Protein AF-0000000080770238 (afdb_homodimer)

Structure (mmCIF, N/CA/C/O backbone):
data_AF-0000000080770238-model_v1
#
loop_
_entity.id
_entity.type
_entity.pdbx_description
1 polymer 'CYTH domain-containing protein'
#
loop_
_atom_site.group_PDB
_atom_site.id
_atom_site.type_symbol
_atom_site.label_atom_id
_atom_site.label_alt_id
_atom_site.label_comp_id
_atom_site.label_asym_id
_atom_site.label_entity_id
_atom_site.label_seq_id
_atom_site.pdbx_PDB_ins_code
_atom_site.Cartn_x
_atom_site.Cartn_y
_atom_site.Cartn_z
_atom_site.occupancy
_atom_site.B_iso_or_equiv
_atom_site.auth_seq_id
_atom_site.auth_comp_id
_atom_site.auth_asym_id
_atom_site.auth_atom_id
_atom_site.pdbx_PDB_model_num
ATOM 1 N N . MET A 1 1 ? -13.641 0.447 10.172 1 61.97 1 MET A N 1
ATOM 2 C CA . MET A 1 1 ? -13.148 1.424 9.203 1 61.97 1 MET A CA 1
ATOM 3 C C . MET A 1 1 ? -12.781 2.734 9.891 1 61.97 1 MET A C 1
ATOM 5 O O . MET A 1 1 ? -13.602 3.316 10.609 1 61.97 1 MET A O 1
ATOM 9 N N . ALA A 1 2 ? -11.422 2.92 9.852 1 78.56 2 ALA A N 1
ATOM 10 C CA . ALA A 1 2 ? -11.18 4.168 10.57 1 78.56 2 ALA A CA 1
ATOM 11 C C . ALA A 1 2 ? -11.438 5.379 9.68 1 78.56 2 ALA A C 1
ATOM 13 O O . ALA A 1 2 ? -11.102 5.363 8.492 1 78.56 2 ALA A O 1
ATOM 14 N N . LEU A 1 3 ? -12.438 6.184 9.984 1 89.38 3 LEU A N 1
ATOM 15 C CA . LEU A 1 3 ? -12.758 7.48 9.398 1 89.38 3 LEU A CA 1
ATOM 16 C C . LEU A 1 3 ? -11.938 8.594 10.047 1 89.38 3 LEU A C 1
ATOM 18 O O . LEU A 1 3 ? -11.789 8.617 11.273 1 89.38 3 LEU A O 1
ATOM 22 N N . GLU A 1 4 ? -11.312 9.352 9.156 1 95.12 4 GLU A N 1
ATOM 23 C CA . GLU A 1 4 ? -10.555 10.5 9.648 1 95.12 4 GLU A CA 1
ATOM 24 C C . GLU A 1 4 ? -11.172 11.812 9.156 1 95.12 4 GLU A C 1
ATOM 26 O O . GLU A 1 4 ? -11.445 11.961 7.961 1 95.12 4 GLU A O 1
ATOM 31 N N . ILE A 1 5 ? -11.422 12.789 10.078 1 96.38 5 ILE A N 1
ATOM 32 C CA . ILE A 1 5 ? -11.914 14.125 9.773 1 96.38 5 ILE A CA 1
ATOM 33 C C . ILE A 1 5 ? -10.867 15.164 10.172 1 96.38 5 ILE A C 1
ATOM 35 O O . ILE A 1 5 ? -10.523 15.281 11.352 1 96.38 5 ILE A O 1
ATOM 39 N N . GLU A 1 6 ? -10.445 15.898 9.164 1 97 6 GLU A N 1
ATOM 40 C CA . GLU A 1 6 ? -9.32 16.781 9.438 1 97 6 GLU A CA 1
ATOM 41 C C . GLU A 1 6 ? -9.5 18.141 8.742 1 97 6 GLU A C 1
ATOM 43 O O . GLU A 1 6 ? -10.094 18.203 7.664 1 97 6 GLU A O 1
ATOM 48 N N . ARG A 1 7 ? -9.039 19.219 9.406 1 97.56 7 ARG A N 1
ATOM 49 C CA . ARG A 1 7 ? -8.953 20.562 8.844 1 97.56 7 ARG A CA 1
ATOM 50 C C . ARG A 1 7 ? -7.504 21.016 8.758 1 97.56 7 ARG A C 1
ATOM 52 O O . ARG A 1 7 ? -6.691 20.703 9.633 1 97.56 7 ARG A O 1
ATOM 59 N N . ARG A 1 8 ? -7.238 21.812 7.73 1 98.19 8 ARG A N 1
ATOM 60 C CA . ARG A 1 8 ? -5.875 22.234 7.441 1 98.19 8 ARG A CA 1
ATOM 61 C C . ARG A 1 8 ? -5.801 23.75 7.266 1 98.19 8 ARG A C 1
ATOM 63 O O . ARG A 1 8 ? -6.676 24.344 6.637 1 98.19 8 ARG A O 1
ATOM 70 N N . PHE A 1 9 ? -4.734 24.281 7.777 1 98.69 9 PHE A N 1
ATOM 71 C CA . PHE A 1 9 ? -4.539 25.719 7.758 1 98.69 9 PHE A CA 1
ATOM 72 C C . PHE A 1 9 ? -3.09 26.078 7.445 1 98.69 9 PHE A C 1
ATOM 74 O O . PHE A 1 9 ? -2.178 25.312 7.793 1 98.69 9 PHE A O 1
ATOM 81 N N . VAL A 1 10 ? -2.916 27.203 6.777 1 98.25 10 VAL A N 1
ATOM 82 C CA . VAL A 1 10 ? -1.576 27.766 6.719 1 98.25 10 VAL A CA 1
ATOM 83 C C . VAL A 1 10 ? -1.26 28.484 8.031 1 98.25 10 VAL A C 1
ATOM 85 O O . VAL A 1 10 ? -2.115 29.172 8.594 1 98.25 10 VAL A O 1
ATOM 88 N N . VAL A 1 11 ? -0.023 28.297 8.484 1 98 11 VAL A N 1
ATOM 89 C CA . VAL A 1 11 ? 0.389 28.922 9.734 1 98 11 VAL A CA 1
ATOM 90 C C . VAL A 1 11 ? 0.787 30.375 9.477 1 98 11 VAL A C 1
ATOM 92 O O . VAL A 1 11 ? 1.421 30.688 8.469 1 98 11 VAL A O 1
ATOM 95 N N . SER A 1 12 ? 0.326 31.203 10.438 1 93.88 12 SER A N 1
ATOM 96 C CA . SER A 1 12 ? 0.643 32.625 10.367 1 93.88 12 SER A CA 1
ATOM 97 C C . SER A 1 12 ? 1.575 33.062 11.5 1 93.88 12 SER A C 1
ATOM 99 O O . SER A 1 12 ? 1.223 32.938 12.672 1 93.88 12 SER A O 1
ATOM 101 N N . GLY A 1 13 ? 2.773 33.469 11.109 1 93.75 13 GLY A N 1
ATOM 102 C CA . GLY A 1 13 ? 3.711 33.938 12.117 1 93.75 13 GLY A CA 1
ATOM 103 C C . GLY A 1 13 ? 4.414 32.844 12.852 1 93.75 13 GLY A C 1
ATOM 104 O O . GLY A 1 13 ? 4.398 31.688 12.414 1 93.75 13 GLY A O 1
ATOM 105 N N . ASP A 1 14 ? 5.059 33.188 14.008 1 95.94 14 ASP A N 1
ATOM 106 C CA . ASP A 1 14 ? 5.941 32.25 14.688 1 95.94 14 ASP A CA 1
ATOM 107 C C . ASP A 1 14 ? 5.445 31.953 16.094 1 95.94 14 ASP A C 1
ATOM 109 O O . ASP A 1 14 ? 6.188 31.406 16.922 1 95.94 14 ASP A O 1
ATOM 113 N N . GLY A 1 15 ? 4.238 32.312 16.328 1 96.75 15 GLY A N 1
ATOM 114 C CA . GLY A 1 15 ? 3.697 32.156 17.672 1 96.75 15 GLY A CA 1
ATOM 115 C C . GLY A 1 15 ? 3.625 30.703 18.125 1 96.75 15 GLY A C 1
ATOM 116 O O . GLY A 1 15 ? 3.492 30.422 19.312 1 96.75 15 GLY A O 1
ATOM 117 N N . TRP A 1 16 ? 3.695 29.812 17.203 1 97.31 16 TRP A N 1
ATOM 118 C CA . TRP A 1 16 ? 3.615 28.375 17.484 1 97.31 16 TRP A CA 1
ATOM 119 C C . TRP A 1 16 ? 4.973 27.828 17.906 1 97.31 16 TRP A C 1
ATOM 121 O O . TRP A 1 16 ? 5.055 26.766 18.531 1 97.31 16 TRP A O 1
ATOM 131 N N . ARG A 1 17 ? 5.977 28.5 17.547 1 97.06 17 ARG A N 1
ATOM 132 C CA . ARG A 1 17 ? 7.324 28 17.812 1 97.06 17 ARG A CA 1
ATOM 133 C C . ARG A 1 17 ? 7.59 27.922 19.312 1 97.06 17 ARG A C 1
ATOM 135 O O . ARG A 1 17 ? 7.219 28.828 20.078 1 97.06 17 ARG A O 1
ATOM 142 N N . GLY A 1 18 ? 8.25 26.828 19.75 1 96.44 18 GLY A N 1
ATOM 143 C CA . GLY A 1 18 ? 8.641 26.641 21.141 1 96.44 18 GLY A CA 1
ATOM 144 C C . GLY A 1 18 ? 7.523 26.094 22.016 1 96.44 18 GLY A C 1
ATOM 145 O O . GLY A 1 18 ? 7.742 25.766 23.172 1 96.44 18 GLY A O 1
ATOM 146 N N . LEU A 1 19 ? 6.332 25.953 21.5 1 97.5 19 LEU A N 1
ATOM 147 C CA . LEU A 1 19 ? 5.191 25.5 22.297 1 97.5 19 LEU A CA 1
ATOM 148 C C . LEU A 1 19 ? 5.23 24 22.484 1 97.5 19 LEU A C 1
ATOM 150 O O . LEU A 1 19 ? 4.555 23.469 23.375 1 97.5 19 LEU A O 1
ATOM 154 N N . ALA A 1 20 ? 5.91 23.266 21.703 1 98 20 ALA A N 1
ATOM 155 C CA . ALA A 1 20 ? 6.051 21.812 21.781 1 98 20 ALA A CA 1
ATOM 156 C C . ALA A 1 20 ? 7.348 21.344 21.125 1 98 20 ALA A C 1
ATOM 158 O O . ALA A 1 20 ? 7.895 22.031 20.266 1 98 20 ALA A O 1
ATOM 159 N N . PRO A 1 21 ? 7.918 20.203 21.562 1 97.81 21 PRO A N 1
ATOM 160 C CA . PRO A 1 21 ? 9.109 19.672 20.891 1 97.81 21 PRO A CA 1
ATOM 161 C C . PRO A 1 21 ? 8.852 19.266 19.453 1 97.81 21 PRO A C 1
ATOM 163 O O . PRO A 1 21 ? 7.738 18.844 19.109 1 97.81 21 PRO A O 1
ATOM 166 N N . ALA A 1 22 ? 9.875 19.438 18.703 1 97.69 22 ALA A N 1
ATOM 167 C CA . ALA A 1 22 ? 9.82 19.016 17.312 1 97.69 22 ALA A CA 1
ATOM 168 C C . ALA A 1 22 ? 10.148 17.531 17.156 1 97.69 22 ALA A C 1
ATOM 170 O O . ALA A 1 22 ? 11.055 17.031 17.828 1 97.69 22 ALA A O 1
ATOM 171 N N . VAL A 1 23 ? 9.406 16.828 16.344 1 98.31 23 VAL A N 1
ATOM 172 C CA . VAL A 1 23 ? 9.688 15.445 16.016 1 98.31 23 VAL A CA 1
ATOM 173 C C . VAL A 1 23 ? 9.836 15.297 14.5 1 98.31 23 VAL A C 1
ATOM 175 O O . VAL A 1 23 ? 9.008 15.805 13.734 1 98.31 23 VAL A O 1
ATOM 178 N N . GLN A 1 24 ? 10.852 14.641 14.102 1 98.06 24 GLN A N 1
ATOM 179 C CA . GLN A 1 24 ? 11.086 14.469 12.672 1 98.06 24 GLN A CA 1
ATOM 180 C C . GLN A 1 24 ? 10.195 13.359 12.102 1 98.06 24 GLN A C 1
ATOM 182 O O . GLN A 1 24 ? 10.109 12.273 12.664 1 98.06 24 GLN A O 1
ATOM 187 N N . TYR A 1 25 ? 9.547 13.664 11.055 1 98.44 25 TYR A N 1
ATOM 188 C CA . TYR A 1 25 ? 8.75 12.727 10.258 1 98.44 25 TYR A CA 1
ATOM 189 C C . TYR A 1 25 ? 9.336 12.562 8.867 1 98.44 25 TYR A C 1
ATOM 191 O O . TYR A 1 25 ? 9.656 13.547 8.195 1 98.44 25 TYR A O 1
ATOM 199 N N . ARG A 1 26 ? 9.516 11.391 8.43 1 97.62 26 ARG A N 1
ATOM 200 C CA . ARG A 1 26 ? 9.812 11.062 7.039 1 97.62 26 ARG A CA 1
ATOM 201 C C . ARG A 1 26 ? 8.695 10.234 6.418 1 97.62 26 ARG A C 1
ATOM 203 O O . ARG A 1 26 ? 8.352 9.164 6.926 1 97.62 26 ARG A O 1
ATOM 210 N N . GLN A 1 27 ? 8.156 10.766 5.375 1 98.38 27 GLN A N 1
ATOM 211 C CA . GLN A 1 27 ? 7.012 10.117 4.742 1 98.38 27 GLN A CA 1
ATOM 212 C C . GLN A 1 27 ? 7.305 9.789 3.279 1 98.38 27 GLN A C 1
ATOM 214 O O . GLN A 1 27 ? 7.598 10.688 2.484 1 98.38 27 GLN A O 1
ATOM 219 N N . GLY A 1 28 ? 7.328 8.5 2.996 1 97.81 28 GLY A N 1
ATOM 220 C CA . GLY A 1 28 ? 7.449 8.039 1.622 1 97.81 28 GLY A CA 1
ATOM 221 C C . GLY A 1 28 ? 6.125 7.609 1.019 1 97.81 28 GLY A C 1
ATOM 222 O O . GLY A 1 28 ? 5.301 6.992 1.695 1 97.81 28 GLY A O 1
ATOM 223 N N . TYR A 1 29 ? 5.957 7.945 -0.229 1 97.88 29 TYR A N 1
ATOM 224 C CA . TYR A 1 29 ? 4.684 7.648 -0.878 1 97.88 29 TYR A CA 1
ATOM 225 C C . TYR A 1 29 ? 4.867 6.629 -1.995 1 97.88 29 TYR A C 1
ATOM 227 O O . TYR A 1 29 ? 5.676 6.832 -2.904 1 97.88 29 TYR A O 1
ATOM 235 N N . LEU A 1 30 ? 4.09 5.578 -1.864 1 97.12 30 LEU A N 1
ATOM 236 C CA . LEU A 1 30 ? 4.012 4.57 -2.918 1 97.12 30 LEU A CA 1
ATOM 237 C C . LEU A 1 30 ? 2.953 4.941 -3.949 1 97.12 30 LEU A C 1
ATOM 239 O O . LEU A 1 30 ? 3.098 4.633 -5.133 1 97.12 30 LEU A O 1
ATOM 243 N N . SER A 1 31 ? 1.94 5.523 -3.518 1 96.06 31 SER A N 1
ATOM 244 C CA . SER A 1 31 ? 0.845 6.031 -4.336 1 96.06 31 SER A CA 1
ATOM 245 C C . SER A 1 31 ? 0.285 7.328 -3.764 1 96.06 31 SER A C 1
ATOM 247 O O . SER A 1 31 ? 0.156 7.473 -2.547 1 96.06 31 SER A O 1
ATOM 249 N N . VAL A 1 32 ? -0.063 8.25 -4.688 1 95.44 32 VAL A N 1
ATOM 250 C CA . VAL A 1 32 ? -0.613 9.523 -4.223 1 95.44 32 VAL A CA 1
ATOM 251 C C . VAL A 1 32 ? -1.952 9.789 -4.906 1 95.44 32 VAL A C 1
ATOM 253 O O . VAL A 1 32 ? -2.418 10.93 -4.949 1 95.44 32 VAL A O 1
ATOM 256 N N . GLU A 1 33 ? -2.508 8.766 -5.449 1 93.75 33 GLU A N 1
ATOM 257 C CA . GLU A 1 33 ? -3.846 8.922 -6.016 1 93.75 33 GLU A CA 1
ATOM 258 C C . GLU A 1 33 ? -4.875 9.203 -4.926 1 93.75 33 GLU A C 1
ATOM 260 O O . GLU A 1 33 ? -4.867 8.555 -3.873 1 93.75 33 GLU A O 1
ATOM 265 N N . LYS A 1 34 ? -5.781 10.125 -5.191 1 92.19 34 LYS A N 1
ATOM 266 C CA . LYS A 1 34 ? -6.746 10.547 -4.18 1 92.19 34 LYS A CA 1
ATOM 267 C C . LYS A 1 34 ? -7.574 9.367 -3.68 1 92.19 34 LYS A C 1
ATOM 269 O O . LYS A 1 34 ? -7.941 9.312 -2.504 1 92.19 34 LYS A O 1
ATOM 274 N N . GLU A 1 35 ? -7.844 8.438 -4.543 1 93.56 35 GLU A N 1
ATOM 275 C CA . GLU A 1 35 ? -8.703 7.301 -4.223 1 93.56 35 GLU A CA 1
ATOM 276 C C . GLU A 1 35 ? -7.926 6.223 -3.469 1 93.56 35 GLU A C 1
ATOM 278 O O . GLU A 1 35 ? -8.523 5.336 -2.857 1 93.56 35 GLU A O 1
ATOM 283 N N . ARG A 1 36 ? -6.605 6.277 -3.523 1 95.62 36 ARG A N 1
ATOM 284 C CA . ARG A 1 36 ? -5.809 5.215 -2.92 1 95.62 36 ARG A CA 1
ATOM 285 C C . ARG A 1 36 ? -4.387 5.695 -2.633 1 95.62 36 ARG A C 1
ATOM 287 O O . ARG A 1 36 ? -3.439 5.277 -3.301 1 95.62 36 ARG A O 1
ATOM 294 N N . THR A 1 37 ? -4.238 6.516 -1.703 1 96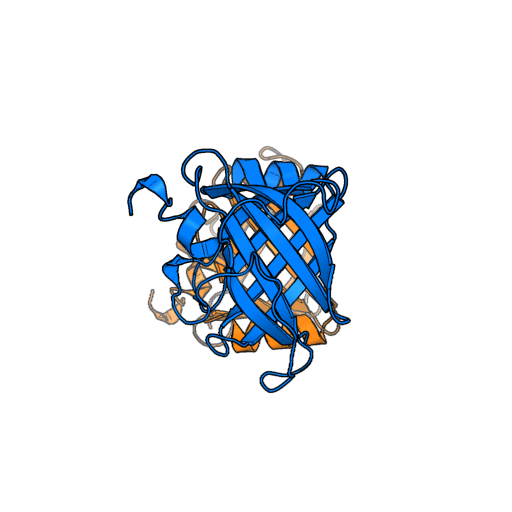.81 37 THR A N 1
ATOM 295 C CA . THR A 1 37 ? -2.92 6.941 -1.24 1 96.81 37 THR A CA 1
ATOM 296 C C . THR A 1 37 ? -2.285 5.871 -0.358 1 96.81 37 THR A C 1
ATOM 298 O O . THR A 1 37 ? -2.947 5.309 0.518 1 96.81 37 THR A O 1
ATOM 301 N N . VAL A 1 38 ? -1.071 5.516 -0.628 1 98.06 38 VAL A N 1
ATOM 302 C CA . VAL A 1 38 ? -0.295 4.586 0.182 1 98.06 38 VAL A CA 1
ATOM 303 C C . VAL A 1 38 ? 1.013 5.242 0.618 1 98.06 38 VAL A C 1
ATOM 305 O O . VAL A 1 38 ? 1.785 5.715 -0.219 1 98.06 38 VAL A O 1
ATOM 308 N N . ARG A 1 39 ? 1.227 5.219 1.945 1 98.44 39 ARG A N 1
ATOM 309 C CA . ARG A 1 39 ? 2.342 5.957 2.527 1 98.44 39 ARG A CA 1
ATOM 310 C C . ARG A 1 39 ? 3.08 5.113 3.561 1 98.44 39 ARG A C 1
ATOM 312 O O . ARG A 1 39 ? 2.455 4.41 4.359 1 98.44 39 ARG A O 1
ATOM 319 N N . VAL A 1 40 ? 4.371 5.168 3.5 1 98.62 40 VAL A N 1
ATOM 320 C CA . VAL A 1 40 ? 5.18 4.688 4.613 1 98.62 40 VAL A CA 1
ATOM 321 C C . VAL A 1 40 ? 5.719 5.875 5.41 1 98.62 40 VAL A C 1
ATOM 323 O O . VAL A 1 40 ? 6.141 6.879 4.832 1 98.62 40 VAL A O 1
ATOM 326 N N . ARG A 1 41 ? 5.68 5.766 6.746 1 98.75 41 ARG A N 1
ATOM 327 C CA . ARG A 1 41 ? 6.133 6.84 7.621 1 98.75 41 ARG A CA 1
ATOM 328 C C . ARG A 1 41 ? 7.113 6.316 8.664 1 98.75 41 ARG A C 1
ATOM 330 O O . ARG A 1 41 ? 6.91 5.242 9.234 1 98.75 41 ARG A O 1
ATOM 337 N N . VAL A 1 42 ? 8.148 7.027 8.828 1 98.62 42 VAL A N 1
ATOM 338 C CA . VAL A 1 42 ? 9.109 6.742 9.891 1 98.62 42 VAL A CA 1
ATOM 339 C C . VAL A 1 42 ? 9.164 7.91 10.867 1 98.62 42 VAL A C 1
ATOM 341 O O . VAL A 1 42 ? 9.297 9.07 10.461 1 98.62 42 VAL A O 1
ATOM 344 N N . VAL A 1 43 ? 9 7.645 12.141 1 98.38 43 VAL A N 1
ATOM 345 C CA . VAL A 1 43 ? 9.125 8.586 13.25 1 98.38 43 VAL A CA 1
ATOM 346 C C . VAL A 1 43 ? 10.016 7.992 14.336 1 98.38 43 VAL A C 1
ATOM 348 O O . VAL A 1 43 ? 9.57 7.141 15.117 1 98.38 43 VAL A O 1
ATOM 351 N N . GLY A 1 44 ? 11.258 8.492 14.367 1 96.44 44 GLY A N 1
ATOM 352 C CA . GLY A 1 44 ? 12.195 7.875 15.289 1 96.44 44 GLY A CA 1
ATOM 353 C C . GLY A 1 44 ? 12.453 6.41 14.977 1 96.44 44 GLY A C 1
ATOM 354 O O . GLY A 1 44 ? 12.93 6.074 13.891 1 96.44 44 GLY A O 1
ATOM 355 N N . GLN A 1 45 ? 12.07 5.562 15.914 1 97.75 45 GLN A N 1
ATOM 356 C CA . GLN A 1 45 ? 12.312 4.133 15.75 1 97.75 45 GLN A CA 1
ATOM 357 C C . GLN A 1 45 ? 11.031 3.393 15.391 1 97.75 45 GLN A C 1
ATOM 359 O O . GLN A 1 45 ? 10.977 2.162 15.461 1 97.75 45 GLN A O 1
ATOM 364 N N . GLN A 1 46 ? 10.039 4.191 15.086 1 98.5 46 GLN A N 1
ATOM 365 C CA . GLN A 1 46 ? 8.758 3.592 14.734 1 98.5 46 GLN A CA 1
ATOM 366 C C . GLN A 1 46 ? 8.422 3.846 13.266 1 98.5 46 GLN A C 1
ATOM 368 O O . GLN A 1 46 ? 8.883 4.828 12.68 1 98.5 46 GLN A O 1
ATOM 373 N N . ALA A 1 47 ? 7.66 2.922 12.75 1 98.69 47 ALA A N 1
ATOM 374 C CA . ALA A 1 47 ? 7.277 3.068 11.352 1 98.69 47 ALA A CA 1
ATOM 375 C C . ALA A 1 47 ? 5.867 2.533 11.109 1 98.69 47 ALA A C 1
ATOM 377 O O . ALA A 1 47 ? 5.383 1.686 11.867 1 98.69 47 ALA A O 1
ATOM 378 N N . TRP A 1 48 ? 5.219 3.086 10.086 1 98.69 48 TRP A N 1
ATOM 379 C CA . TRP A 1 48 ? 3.848 2.699 9.781 1 9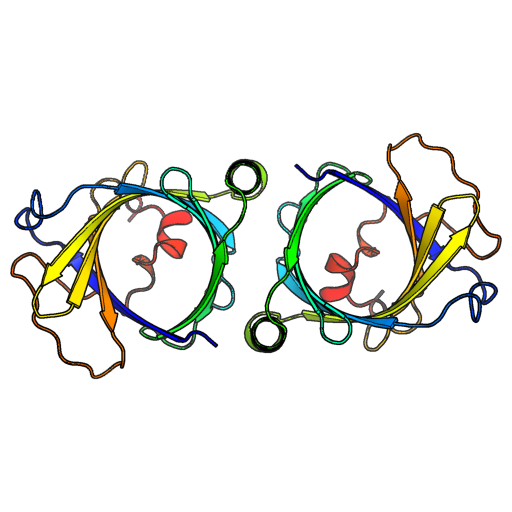8.69 48 TRP A CA 1
ATOM 380 C C . TRP A 1 48 ? 3.623 2.648 8.273 1 98.69 48 TRP A C 1
ATOM 382 O O . TRP A 1 48 ? 4.215 3.428 7.523 1 98.69 48 TRP A O 1
ATOM 392 N N . LEU A 1 49 ? 2.826 1.722 7.883 1 98.62 49 LEU A N 1
ATOM 393 C CA . LEU A 1 49 ? 2.207 1.702 6.562 1 98.62 49 LEU A CA 1
ATOM 394 C C . LEU A 1 49 ? 0.764 2.191 6.633 1 98.62 49 LEU A C 1
ATOM 396 O O . LEU A 1 49 ? -0.029 1.686 7.43 1 98.62 49 LEU A O 1
ATOM 400 N N . THR A 1 50 ? 0.448 3.205 5.812 1 98.31 50 THR A N 1
ATOM 401 C CA . THR A 1 50 ? -0.864 3.836 5.91 1 98.31 50 THR A CA 1
ATOM 402 C C . THR A 1 50 ? -1.546 3.877 4.547 1 98.31 50 THR A C 1
ATOM 404 O O . THR A 1 50 ? -0.908 4.184 3.535 1 98.31 50 THR A O 1
ATOM 407 N N . LEU A 1 51 ? -2.779 3.49 4.531 1 98.19 51 LEU A N 1
ATOM 408 C CA . LEU A 1 51 ? -3.645 3.645 3.369 1 98.19 51 LEU A CA 1
ATOM 409 C C . LEU A 1 51 ? -4.742 4.672 3.637 1 98.19 51 LEU A C 1
ATOM 411 O O . LEU A 1 51 ? -5.375 4.645 4.691 1 98.19 51 LEU A O 1
ATOM 415 N N . LYS A 1 52 ? -4.879 5.633 2.709 1 96.88 52 LYS A N 1
ATOM 416 C CA . LYS A 1 52 ? -5.941 6.629 2.818 1 96.88 52 LYS A CA 1
ATOM 417 C C . LYS A 1 52 ? -6.762 6.699 1.534 1 96.88 52 LYS A C 1
ATOM 419 O O . LYS A 1 52 ? -6.215 6.59 0.434 1 96.88 52 LYS A O 1
ATOM 424 N N . SER A 1 53 ? -8.031 6.855 1.683 1 95.88 53 SER A N 1
ATOM 425 C CA . SER A 1 53 ? -8.898 7.059 0.524 1 95.88 53 SER A CA 1
ATOM 426 C C . SER A 1 53 ? -9.844 8.227 0.742 1 95.88 53 SER A C 1
ATOM 428 O O . SER A 1 53 ? -10.406 8.391 1.83 1 95.88 53 SER A O 1
ATOM 430 N N . HIS A 1 54 ? -10.055 8.914 -0.35 1 93.62 54 HIS A N 1
ATOM 431 C CA . HIS A 1 54 ? -10.844 10.141 -0.323 1 93.62 54 HIS A CA 1
ATOM 432 C C . HIS A 1 54 ? -12.328 9.828 -0.139 1 93.62 54 HIS A C 1
ATOM 434 O O . HIS A 1 54 ? -12.875 8.969 -0.833 1 93.62 54 HIS A O 1
ATOM 440 N N . ILE A 1 55 ? -12.945 10.398 0.815 1 91.25 55 ILE A N 1
ATOM 441 C CA . ILE A 1 55 ? -14.398 10.453 0.952 1 91.25 55 ILE A CA 1
ATOM 442 C C . ILE A 1 55 ? -14.898 11.859 0.607 1 91.25 55 ILE A C 1
ATOM 444 O O . ILE A 1 55 ? -15.758 12.023 -0.263 1 91.25 55 ILE A O 1
ATOM 448 N N . SER A 1 56 ? -14.328 12.852 1.158 1 90.88 56 SER A N 1
ATOM 449 C CA . SER A 1 56 ? -14.523 14.273 0.907 1 90.88 56 SER A CA 1
ATOM 450 C C . SER A 1 56 ? -13.25 15.07 1.193 1 90.88 56 SER A C 1
ATOM 452 O O . SER A 1 56 ? -12.227 14.492 1.556 1 90.88 56 SER A O 1
ATOM 454 N N . ASN A 1 57 ? -13.359 16.344 1.039 1 90.12 57 ASN A N 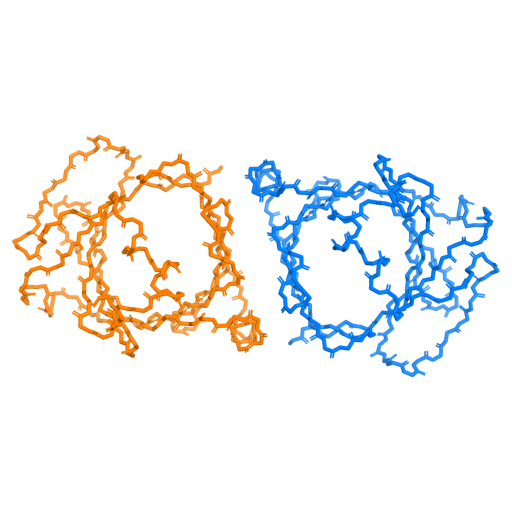1
ATOM 455 C CA . ASN A 1 57 ? -12.18 17.156 1.307 1 90.12 57 ASN A CA 1
ATOM 456 C C . ASN A 1 57 ? -11.859 17.219 2.799 1 90.12 57 ASN A C 1
ATOM 458 O O . ASN A 1 57 ? -10.758 17.594 3.189 1 90.12 57 ASN A O 1
ATOM 462 N N . VAL A 1 58 ? -12.781 16.797 3.584 1 91.94 58 VAL A N 1
ATOM 463 C CA . VAL A 1 58 ? -12.602 16.891 5.027 1 91.94 58 VAL A CA 1
ATOM 464 C C . VAL A 1 58 ? -12.516 15.492 5.629 1 91.94 58 VAL A C 1
ATOM 466 O O . VAL A 1 58 ? -12.031 15.32 6.75 1 91.94 58 VAL A O 1
ATOM 469 N N . SER A 1 59 ? -12.969 14.492 4.852 1 93.5 59 SER A N 1
ATOM 470 C CA . SER A 1 59 ? -13.047 13.141 5.395 1 93.5 59 SER A CA 1
ATOM 471 C C . SER A 1 59 ? -12.344 12.133 4.488 1 93.5 59 SER A C 1
ATOM 473 O O . SER A 1 59 ? -12.406 12.242 3.264 1 93.5 59 SER A O 1
ATOM 475 N N . ARG A 1 60 ? -11.734 11.133 5.141 1 94.75 60 ARG A N 1
ATOM 476 C CA . ARG A 1 60 ? -11.078 10.047 4.43 1 94.75 60 ARG A CA 1
ATOM 477 C C . ARG A 1 60 ? -11.195 8.734 5.203 1 94.75 60 ARG A C 1
ATOM 479 O O . ARG A 1 60 ? -11.32 8.742 6.43 1 94.75 60 ARG A O 1
ATOM 486 N N . HIS A 1 61 ? -11.242 7.605 4.434 1 95.19 61 HIS A N 1
ATOM 487 C CA . HIS A 1 61 ? -10.844 6.355 5.066 1 95.19 61 HIS A CA 1
ATOM 488 C C . HIS A 1 61 ? -9.352 6.348 5.387 1 95.19 61 HIS A C 1
ATOM 490 O O . HIS A 1 61 ? -8.539 6.836 4.594 1 95.19 61 HIS A O 1
ATOM 496 N N . GLU A 1 62 ? -9.062 5.809 6.504 1 97.12 62 GLU A N 1
ATOM 497 C CA . GLU A 1 62 ? -7.652 5.699 6.875 1 97.12 62 GLU A CA 1
ATOM 498 C C . GLU A 1 62 ? -7.371 4.383 7.594 1 97.12 62 GLU A C 1
ATOM 500 O O . GLU A 1 62 ? -8.062 4.031 8.555 1 97.12 62 GLU A O 1
ATOM 505 N N . PHE A 1 63 ? -6.398 3.674 7.102 1 98 63 PHE A N 1
ATOM 506 C CA . PHE A 1 63 ? -5.875 2.453 7.703 1 98 63 PHE A CA 1
ATOM 507 C C . PHE A 1 63 ? -4.383 2.578 7.973 1 98 63 PHE A C 1
ATOM 509 O O . PHE A 1 63 ? -3.615 2.951 7.086 1 98 63 PHE A O 1
ATOM 516 N N . GLU A 1 64 ? -3.984 2.312 9.203 1 97.69 64 GLU A N 1
ATOM 517 C CA . GLU A 1 64 ? -2.584 2.449 9.586 1 97.69 64 GLU A CA 1
ATOM 518 C C . GLU A 1 64 ? -2.1 1.219 10.352 1 97.69 64 GLU A C 1
ATOM 520 O O . GLU A 1 64 ? -2.74 0.783 11.305 1 97.69 64 GLU A O 1
ATOM 525 N N . TYR A 1 65 ? -0.98 0.699 9.922 1 98.31 65 TYR A N 1
ATOM 526 C CA . TYR A 1 65 ? -0.422 -0.512 10.516 1 98.31 65 TYR A CA 1
ATOM 527 C C . TYR A 1 65 ? 1.055 -0.328 10.844 1 98.31 65 TYR A C 1
ATOM 529 O O . TYR A 1 65 ? 1.83 0.135 10 1 98.31 65 TYR A O 1
ATOM 537 N N . PRO A 1 66 ? 1.447 -0.676 12.047 1 98.25 66 PRO A N 1
ATOM 538 C CA . PRO A 1 66 ? 2.885 -0.653 12.32 1 98.25 66 PRO A CA 1
ATOM 539 C C . PRO A 1 66 ? 3.66 -1.678 11.492 1 98.25 66 PRO A C 1
ATOM 541 O O . PRO A 1 66 ? 3.158 -2.775 11.234 1 98.25 66 PRO A O 1
ATOM 544 N N . ILE A 1 67 ? 4.824 -1.298 11.055 1 98.38 67 ILE A N 1
ATOM 545 C CA . ILE A 1 67 ? 5.723 -2.217 10.367 1 98.38 67 ILE A CA 1
ATOM 546 C C . ILE A 1 67 ? 7.133 -2.086 10.938 1 98.38 67 ILE A C 1
ATOM 548 O O . ILE A 1 67 ? 7.457 -1.093 11.594 1 98.38 67 ILE A O 1
ATOM 552 N N . PRO A 1 68 ? 7.949 -3.119 10.781 1 98.12 68 PRO A N 1
ATOM 553 C CA . PRO A 1 68 ? 9.328 -3.006 11.258 1 98.12 68 PRO A CA 1
ATOM 554 C C . PRO A 1 68 ? 10.086 -1.843 10.617 1 98.12 68 PRO A C 1
ATOM 556 O O . PRO A 1 68 ? 9.945 -1.603 9.414 1 98.12 68 PRO A O 1
ATOM 559 N N . LEU A 1 69 ? 10.844 -1.189 11.438 1 98.19 69 LEU A N 1
ATOM 560 C CA . LEU A 1 69 ? 11.609 -0.034 10.984 1 98.19 69 LEU A CA 1
ATOM 561 C C . LEU A 1 69 ? 12.492 -0.399 9.797 1 98.19 69 LEU A C 1
ATOM 563 O O . LEU A 1 69 ? 12.562 0.351 8.82 1 98.19 69 LEU A O 1
ATOM 567 N N . ALA A 1 70 ? 13.156 -1.52 9.852 1 97.44 70 ALA A N 1
ATOM 568 C CA . ALA A 1 70 ? 14.055 -1.938 8.781 1 97.44 70 ALA A CA 1
ATOM 569 C C . ALA A 1 70 ? 13.289 -2.111 7.465 1 97.44 70 ALA A C 1
ATOM 571 O O . ALA A 1 70 ? 13.781 -1.731 6.402 1 97.44 70 ALA A O 1
ATOM 572 N N . ASP A 1 71 ? 12.086 -2.664 7.547 1 97.69 71 ASP A N 1
ATOM 573 C CA . ASP A 1 71 ? 11.242 -2.803 6.359 1 97.69 71 ASP A CA 1
ATOM 574 C C . ASP A 1 71 ? 10.875 -1.437 5.785 1 97.69 71 ASP A C 1
ATOM 576 O O . ASP A 1 71 ? 10.992 -1.212 4.582 1 97.69 71 ASP A O 1
ATOM 580 N N . ALA A 1 72 ? 10.445 -0.583 6.648 1 98.06 72 ALA A N 1
ATOM 581 C CA . ALA A 1 72 ? 10.031 0.75 6.223 1 98.06 72 ALA A CA 1
ATOM 582 C C . ALA A 1 72 ? 11.164 1.474 5.504 1 98.06 72 ALA A C 1
ATOM 584 O O . ALA A 1 72 ? 10.945 2.148 4.496 1 98.06 72 ALA A O 1
ATOM 585 N N . GLN A 1 73 ? 12.297 1.362 6.043 1 96.75 73 GLN A N 1
ATOM 586 C CA . GLN A 1 73 ? 13.461 2.008 5.438 1 96.75 73 GLN A CA 1
ATOM 587 C C . GLN A 1 73 ? 13.742 1.438 4.051 1 96.75 73 GLN A C 1
ATOM 589 O O . GLN A 1 73 ? 14.031 2.184 3.113 1 96.75 73 GLN A O 1
ATOM 594 N N . THR A 1 74 ? 13.633 0.146 3.885 1 95.62 74 THR A N 1
ATOM 595 C CA . THR A 1 74 ? 13.836 -0.49 2.586 1 95.62 74 THR A CA 1
ATOM 596 C C . THR A 1 74 ? 12.742 -0.064 1.604 1 95.62 74 THR A C 1
ATOM 598 O O . THR A 1 74 ? 13.039 0.292 0.461 1 95.62 74 THR A O 1
ATOM 601 N N . ILE A 1 75 ? 11.508 -0.087 2.053 1 97.44 75 ILE A N 1
ATOM 602 C CA . ILE A 1 75 ? 10.383 0.304 1.218 1 97.44 75 ILE A CA 1
ATOM 603 C C . ILE A 1 75 ? 10.555 1.748 0.753 1 97.44 75 ILE A C 1
ATOM 605 O O . ILE A 1 75 ? 10.43 2.043 -0.438 1 97.44 75 ILE A O 1
ATOM 609 N N . MET A 1 76 ? 10.875 2.584 1.705 1 96.62 76 MET A N 1
ATOM 610 C CA . MET A 1 76 ? 11.031 4 1.39 1 96.62 76 MET A CA 1
ATOM 611 C C . MET A 1 76 ? 12.141 4.211 0.364 1 96.62 76 MET A C 1
ATOM 613 O O . MET A 1 76 ? 11.984 5.012 -0.562 1 96.62 76 MET A O 1
ATOM 617 N N . GLY A 1 77 ? 13.188 3.527 0.472 1 94.12 77 GLY A N 1
ATOM 618 C CA . GLY A 1 77 ? 14.328 3.668 -0.422 1 94.12 77 GLY A CA 1
ATOM 619 C C . GLY A 1 77 ? 14.102 3.039 -1.783 1 94.12 77 GLY A C 1
ATOM 620 O O . GLY A 1 77 ? 14.484 3.605 -2.809 1 94.12 77 GLY A O 1
ATOM 621 N N . ALA A 1 78 ? 13.414 1.964 -1.832 1 93.25 78 ALA A N 1
ATOM 622 C CA . ALA A 1 78 ? 13.344 1.159 -3.049 1 93.25 78 ALA A CA 1
ATOM 623 C C . ALA A 1 78 ? 12.047 1.427 -3.812 1 93.25 78 ALA A C 1
ATOM 625 O O . ALA A 1 78 ? 11.992 1.262 -5.035 1 93.25 78 ALA A O 1
ATOM 626 N N . MET A 1 79 ? 11.039 1.884 -3.133 1 96.25 79 MET A N 1
ATOM 627 C CA . MET A 1 79 ? 9.719 1.835 -3.754 1 96.25 79 MET A CA 1
ATOM 628 C C . MET A 1 79 ? 9.086 3.223 -3.801 1 96.25 79 MET A C 1
ATOM 630 O O . MET A 1 79 ? 8.109 3.441 -4.52 1 96.25 79 MET A O 1
ATOM 634 N N . CYS A 1 80 ? 9.617 4.141 -3.049 1 96.12 80 CYS A N 1
ATOM 635 C CA . CYS A 1 80 ? 8.984 5.453 -2.963 1 96.12 80 CYS A CA 1
ATOM 636 C C . CYS A 1 80 ? 9.758 6.484 -3.771 1 96.12 80 CYS A C 1
ATOM 638 O O . CYS A 1 80 ? 10.844 6.914 -3.363 1 96.12 80 CYS A O 1
ATOM 640 N N . PRO A 1 81 ? 9.234 6.895 -4.832 1 91.94 81 PRO A N 1
ATOM 641 C CA . PRO A 1 81 ? 9.945 7.91 -5.613 1 91.94 81 PRO A CA 1
ATOM 642 C C . PRO A 1 81 ? 9.961 9.273 -4.934 1 91.94 81 PRO A C 1
ATOM 644 O O . PRO A 1 81 ? 10.773 10.133 -5.281 1 91.94 81 PRO A O 1
ATOM 647 N N . MET A 1 82 ? 9.062 9.398 -3.969 1 88.38 82 MET A N 1
ATOM 648 C CA . MET A 1 82 ? 8.891 10.703 -3.33 1 88.38 82 MET A CA 1
ATOM 649 C C . MET A 1 82 ? 8.961 10.578 -1.811 1 88.38 82 MET A C 1
ATOM 651 O O . MET A 1 82 ? 8.297 9.719 -1.225 1 88.38 82 MET A O 1
ATOM 655 N N . VAL A 1 83 ? 9.727 11.453 -1.22 1 93.31 83 VAL A N 1
ATOM 656 C CA . VAL A 1 83 ? 9.82 11.461 0.236 1 93.31 83 VAL A CA 1
ATOM 657 C C . VAL A 1 83 ? 9.641 12.883 0.759 1 93.31 83 VAL A C 1
ATOM 659 O O . VAL A 1 83 ? 10.219 13.828 0.212 1 93.31 83 VAL A O 1
ATOM 662 N N . VAL A 1 84 ? 8.805 13.086 1.736 1 96.25 84 VAL A N 1
ATOM 663 C CA . VAL A 1 84 ? 8.586 14.367 2.402 1 96.25 84 VAL A CA 1
ATOM 664 C C . VAL A 1 84 ? 9.203 14.336 3.797 1 96.25 84 VAL A C 1
ATOM 666 O O . VAL A 1 84 ? 8.922 13.438 4.59 1 96.25 84 VAL A O 1
ATOM 669 N N . ASP A 1 85 ? 10.039 15.266 4.004 1 95.25 85 ASP A N 1
ATOM 670 C CA . ASP A 1 85 ? 10.664 15.453 5.312 1 95.25 85 ASP A CA 1
ATOM 671 C C . ASP A 1 85 ? 10.078 16.672 6.027 1 95.25 85 ASP A C 1
ATOM 673 O O . ASP A 1 85 ? 9.945 17.734 5.438 1 95.25 85 ASP A O 1
ATOM 677 N N . LYS A 1 86 ? 9.742 16.422 7.285 1 98.25 86 LYS A N 1
ATOM 678 C CA . LYS A 1 86 ? 9.172 17.531 8.031 1 98.25 86 LYS A CA 1
ATOM 679 C C . LYS A 1 86 ? 9.383 17.359 9.531 1 98.25 86 LYS A C 1
ATOM 681 O O . LYS A 1 86 ? 9.695 16.266 10 1 98.25 86 LYS A O 1
ATOM 686 N N . LEU A 1 87 ? 9.32 18.422 10.219 1 98.38 87 LEU A N 1
ATOM 687 C CA . LEU A 1 87 ? 9.234 18.422 11.68 1 98.38 87 LEU A CA 1
ATOM 688 C C . LEU A 1 87 ? 7.805 18.703 12.133 1 98.38 87 LEU A C 1
ATOM 690 O O . LEU A 1 87 ? 7.156 19.625 11.633 1 98.38 87 LEU A O 1
ATOM 694 N N . ARG A 1 88 ? 7.328 17.875 12.984 1 98.75 88 ARG A N 1
ATOM 695 C CA . ARG A 1 88 ? 5.98 18.047 13.516 1 98.75 88 ARG A CA 1
ATOM 696 C C . ARG A 1 88 ? 6.02 18.469 14.984 1 98.75 88 ARG A C 1
ATOM 698 O O . ARG A 1 88 ? 6.762 17.875 15.781 1 98.75 88 ARG A O 1
ATOM 705 N N . HIS A 1 89 ? 5.254 19.531 15.281 1 98.62 89 HIS A N 1
ATOM 706 C CA . HIS A 1 89 ? 4.969 19.969 16.641 1 98.62 89 HIS A CA 1
ATOM 707 C C . HIS A 1 89 ? 3.518 19.688 17.016 1 98.62 89 HIS A C 1
ATOM 709 O O . HIS A 1 89 ? 2.598 20.109 16.312 1 98.62 89 HIS A O 1
ATOM 715 N N . ARG A 1 90 ? 3.285 18.922 18.016 1 98.56 90 ARG A N 1
ATOM 716 C CA . ARG A 1 90 ? 1.932 18.656 18.5 1 98.56 90 ARG A CA 1
ATOM 717 C C . ARG A 1 90 ? 1.577 19.578 19.656 1 98.56 90 ARG A C 1
ATOM 719 O O . ARG A 1 90 ? 2.102 19.422 20.766 1 98.56 90 ARG A O 1
ATOM 726 N N . ILE A 1 91 ? 0.722 20.469 19.422 1 98.5 91 ILE A N 1
ATOM 727 C CA . ILE A 1 91 ? 0.415 21.531 20.359 1 98.5 91 ILE A CA 1
ATOM 728 C C . ILE A 1 91 ? -1.025 21.391 20.859 1 98.5 91 ILE A C 1
ATOM 730 O O . ILE A 1 91 ? -1.962 21.391 20.047 1 98.5 91 ILE A O 1
ATOM 734 N N . GLU A 1 92 ? -1.234 21.312 22.141 1 97.94 92 GLU A N 1
ATOM 735 C CA . GLU A 1 92 ? -2.576 21.266 22.703 1 97.94 92 GLU A CA 1
ATOM 736 C C . GLU A 1 92 ? -3.201 22.656 22.766 1 97.94 92 GLU A C 1
ATOM 738 O O . GLU A 1 92 ? -2.562 23.609 23.219 1 97.94 92 GLU A O 1
ATOM 743 N N . HIS A 1 93 ? -4.406 22.781 22.328 1 97.5 93 HIS A N 1
ATOM 744 C CA . HIS A 1 93 ? -5.16 24.031 22.375 1 97.5 93 HIS A CA 1
ATOM 745 C C . HIS A 1 93 ? -6.66 23.766 22.359 1 97.5 93 HIS A C 1
ATOM 747 O O . HIS A 1 93 ? -7.176 23.109 21.453 1 97.5 93 HIS A O 1
ATOM 753 N N . GLY A 1 94 ? -7.383 24.25 23.344 1 96.38 94 GL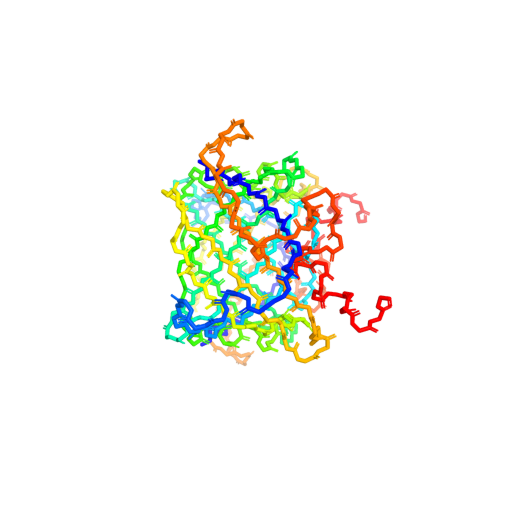Y A N 1
ATOM 754 C CA . GLY A 1 94 ? -8.836 24.172 23.391 1 96.38 94 GLY A CA 1
ATOM 755 C C . GLY A 1 94 ? -9.359 22.75 23.406 1 96.38 94 GLY A C 1
ATOM 756 O O . GLY A 1 94 ? -10.391 22.453 22.797 1 96.38 94 GLY A O 1
ATOM 757 N N . GLY A 1 95 ? -8.672 21.844 23.844 1 96.81 95 GLY A N 1
ATOM 758 C CA . GLY A 1 95 ? -9.141 20.469 23.969 1 96.81 95 GLY A CA 1
ATOM 759 C C . GLY A 1 95 ? -8.766 19.609 22.781 1 96.81 95 GLY A C 1
ATOM 760 O O . GLY A 1 95 ? -9.141 18.422 22.719 1 96.81 95 GLY A O 1
ATOM 761 N N . PHE A 1 96 ? -8.086 20.25 21.844 1 97.94 96 PHE A N 1
ATOM 762 C CA . PHE A 1 96 ? -7.645 19.516 20.672 1 97.94 96 PHE A CA 1
ATOM 763 C C . PHE A 1 96 ? -6.133 19.609 20.516 1 97.94 96 PHE A C 1
ATOM 765 O O . PHE A 1 96 ? -5.484 20.438 21.141 1 97.94 96 PHE A O 1
ATOM 772 N N . VAL A 1 97 ? -5.633 18.656 19.766 1 98.12 97 VAL A N 1
ATOM 773 C CA . VAL A 1 97 ? -4.219 18.703 19.406 1 98.12 97 VAL A CA 1
ATOM 774 C C . VAL A 1 97 ? -4.062 19.234 17.969 1 98.12 97 VAL A C 1
ATOM 776 O O . VAL A 1 97 ? -4.68 18.719 17.047 1 98.12 97 VAL A O 1
ATOM 779 N N . TRP A 1 98 ? -3.293 20.234 17.875 1 98.56 98 TRP A N 1
ATOM 780 C CA . TRP A 1 98 ? -2.908 20.766 16.578 1 98.56 98 TRP A CA 1
ATOM 781 C C . TRP A 1 98 ? -1.541 20.25 16.156 1 98.56 98 TRP A C 1
ATOM 783 O O . TRP A 1 98 ? -0.582 20.297 16.922 1 98.56 98 TRP A O 1
ATOM 793 N N . GLU A 1 99 ? -1.472 19.75 15.016 1 98.62 99 GLU A N 1
ATOM 794 C CA . GLU A 1 99 ? -0.199 19.344 14.422 1 98.62 99 GLU A CA 1
ATOM 795 C C . GLU A 1 99 ? 0.35 20.422 13.492 1 98.62 99 GLU A C 1
ATOM 797 O O . GLU A 1 99 ? -0.252 20.719 12.461 1 98.62 99 GLU A O 1
ATOM 802 N N . VAL A 1 100 ? 1.442 20.922 13.914 1 98.75 100 VAL A N 1
ATOM 803 C CA . VAL A 1 100 ? 2.115 21.906 13.07 1 98.75 100 VAL A CA 1
ATOM 804 C C . VAL A 1 100 ? 3.299 21.266 12.359 1 98.75 100 VAL A C 1
ATOM 806 O O . VAL A 1 100 ? 4.262 20.828 13 1 98.75 100 VAL A O 1
ATOM 809 N N . ASP A 1 101 ? 3.229 21.266 11.078 1 98.69 101 ASP A N 1
ATOM 810 C CA . ASP A 1 101 ? 4.262 20.656 10.242 1 98.69 101 ASP A CA 1
ATOM 811 C C . ASP A 1 101 ? 5.105 21.719 9.547 1 98.69 101 ASP A C 1
ATOM 813 O O . ASP A 1 101 ? 4.586 22.516 8.766 1 98.69 101 ASP A O 1
ATOM 817 N N . GLU A 1 102 ? 6.352 21.719 9.875 1 98.38 102 GLU A N 1
ATOM 818 C CA . GLU A 1 102 ? 7.336 22.516 9.156 1 98.38 102 GLU A CA 1
ATOM 819 C C . GLU A 1 102 ? 8.094 21.672 8.133 1 98.38 102 GLU A C 1
ATOM 821 O O . GLU A 1 102 ? 8.789 20.734 8.492 1 98.38 102 GLU A O 1
ATOM 826 N N . PHE A 1 103 ? 7.941 22.062 6.891 1 97.88 103 PHE A N 1
ATOM 827 C CA . PHE A 1 103 ? 8.5 21.25 5.82 1 97.88 103 PHE A CA 1
ATOM 828 C C . PHE A 1 103 ? 9.914 21.688 5.48 1 97.88 103 PHE A C 1
ATOM 830 O O . PHE A 1 103 ? 10.281 22.844 5.707 1 97.88 103 PHE A O 1
ATOM 837 N N . PHE A 1 104 ? 10.688 20.75 4.906 1 96 104 PHE A N 1
ATOM 838 C CA . PHE A 1 104 ? 12.07 21.016 4.539 1 96 104 PHE A CA 1
ATOM 839 C C . PHE A 1 104 ? 12.344 20.562 3.109 1 96 104 PHE A C 1
ATOM 841 O O . PHE A 1 104 ? 11.43 20.125 2.402 1 96 104 PHE A O 1
ATOM 848 N N . GLY A 1 105 ? 13.609 20.812 2.641 1 94.31 105 GLY A N 1
ATOM 849 C CA . GLY A 1 105 ? 13.953 20.453 1.272 1 94.31 105 GLY A CA 1
ATOM 850 C C . GLY A 1 105 ? 13.211 21.281 0.24 1 94.31 105 GLY A C 1
ATOM 851 O O . GLY A 1 105 ? 13.219 22.516 0.307 1 94.31 105 GLY A O 1
ATOM 852 N N . ASP A 1 106 ? 12.57 20.562 -0.705 1 94.5 106 ASP A N 1
ATOM 853 C CA . ASP A 1 106 ? 11.914 21.234 -1.816 1 94.5 106 ASP A CA 1
ATOM 854 C C . ASP A 1 106 ? 10.625 21.922 -1.355 1 94.5 106 ASP A C 1
ATOM 856 O O . ASP A 1 106 ? 10.055 22.734 -2.08 1 94.5 106 ASP A O 1
ATOM 860 N N . ASN A 1 107 ? 10.219 21.609 -0.129 1 96.94 107 ASN A N 1
ATOM 861 C CA . ASN A 1 107 ? 9.008 22.219 0.406 1 96.94 107 ASN A CA 1
ATOM 862 C C . ASN A 1 107 ? 9.328 23.25 1.481 1 96.94 107 ASN A C 1
ATOM 864 O O . ASN A 1 107 ? 8.43 23.703 2.191 1 96.94 107 ASN A O 1
ATOM 868 N N . ALA A 1 108 ? 10.555 23.547 1.556 1 96.06 108 ALA A N 1
ATOM 869 C CA . ALA A 1 108 ? 10.992 24.5 2.576 1 96.06 108 ALA A CA 1
ATOM 870 C C . ALA A 1 108 ? 10.211 25.812 2.477 1 96.06 108 ALA A C 1
ATOM 872 O O . ALA A 1 108 ? 9.945 26.297 1.376 1 96.06 108 ALA A O 1
ATOM 873 N N . GLY A 1 109 ? 9.906 26.359 3.693 1 95.88 109 GLY A N 1
ATOM 874 C CA . GLY A 1 109 ? 9.172 27.609 3.768 1 95.88 109 GLY A CA 1
ATOM 875 C C . GLY A 1 109 ? 7.691 27.422 4.062 1 95.88 109 GLY A C 1
ATOM 876 O O . GLY A 1 109 ? 7.012 28.344 4.504 1 95.88 109 GLY A O 1
ATOM 877 N N . LEU A 1 110 ? 7.238 26.25 3.803 1 97.62 110 LEU A N 1
ATOM 878 C CA . LEU A 1 110 ? 5.836 25.953 4.07 1 97.62 110 LEU A CA 1
ATOM 879 C C . LEU A 1 110 ? 5.652 25.453 5.496 1 97.62 110 LEU A C 1
ATOM 881 O O . LEU A 1 110 ? 6.406 24.594 5.961 1 97.62 110 LEU A O 1
ATOM 885 N N . VAL A 1 111 ? 4.734 25.984 6.152 1 98.56 111 VAL A N 1
ATOM 886 C CA . VAL A 1 111 ? 4.309 25.516 7.469 1 98.56 111 VAL A CA 1
ATOM 887 C C . VAL A 1 111 ? 2.787 25.375 7.496 1 98.56 111 VAL A C 1
ATOM 889 O O . VAL A 1 111 ? 2.062 26.312 7.172 1 98.56 111 VAL A O 1
ATOM 892 N N . LEU A 1 112 ? 2.338 24.219 7.867 1 98.69 112 LEU A N 1
ATOM 893 C CA . LEU A 1 112 ? 0.91 23.922 7.91 1 98.69 112 LEU A CA 1
ATOM 894 C C . LEU A 1 112 ? 0.485 23.5 9.312 1 98.69 112 LEU A C 1
ATOM 896 O O . LEU A 1 112 ? 1.281 22.938 10.062 1 98.69 112 LEU A O 1
ATOM 900 N N . ALA A 1 113 ? -0.72 23.766 9.617 1 98.75 113 ALA A N 1
ATOM 901 C CA . ALA A 1 113 ? -1.36 23.281 10.836 1 98.75 113 ALA A CA 1
ATOM 902 C C . ALA A 1 113 ? -2.578 22.422 10.508 1 98.75 113 ALA A C 1
ATOM 904 O O . ALA A 1 113 ? -3.373 22.766 9.625 1 98.75 113 ALA A O 1
ATOM 905 N N . GLU A 1 114 ? -2.688 21.328 11.195 1 98.5 114 GLU A N 1
ATOM 906 C CA . GLU A 1 114 ? -3.828 20.438 11.008 1 98.5 114 GLU A CA 1
ATOM 907 C C . GLU A 1 114 ? -4.473 20.078 12.344 1 98.5 114 GLU A C 1
ATOM 909 O O 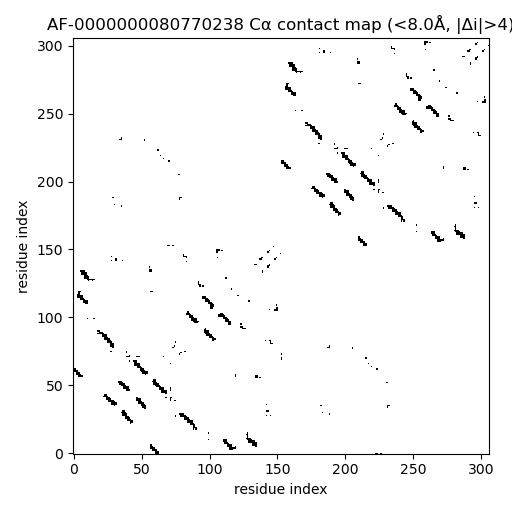. GLU A 1 114 ? -3.787 19.984 13.359 1 98.5 114 GLU A O 1
ATOM 914 N N . ILE A 1 115 ? -5.75 19.906 12.305 1 98.31 115 ILE A N 1
ATOM 915 C CA . ILE A 1 115 ? -6.508 19.453 13.469 1 98.31 115 ILE A CA 1
ATOM 916 C C . ILE A 1 115 ? -7.441 18.312 13.062 1 98.31 115 ILE A C 1
ATOM 918 O O . ILE A 1 115 ? -8.133 18.391 12.039 1 98.31 115 ILE A O 1
ATOM 922 N N . GLU A 1 116 ? -7.387 17.219 13.82 1 96.94 116 GLU A N 1
ATOM 923 C CA . GLU A 1 116 ? -8.32 16.109 13.617 1 96.94 116 GLU A CA 1
ATOM 924 C C . GLU A 1 116 ? -9.531 16.234 14.539 1 96.94 116 GLU A C 1
ATOM 926 O O . GLU A 1 116 ? -9.383 16.484 15.734 1 96.94 116 GLU A O 1
ATOM 931 N N . LEU A 1 117 ? -10.688 16.031 13.938 1 96.88 117 LEU A N 1
ATOM 932 C CA . LEU A 1 117 ? -11.938 16.25 14.664 1 96.88 117 LEU A CA 1
ATOM 933 C C . LEU A 1 117 ? -12.789 14.984 14.656 1 96.88 117 LEU A C 1
ATOM 935 O O . LEU A 1 117 ? -12.695 14.172 13.734 1 96.88 117 LEU A O 1
ATOM 939 N N . PRO A 1 118 ? -13.617 14.781 15.688 1 95 118 PRO A N 1
ATOM 940 C CA . PRO A 1 118 ? -14.477 13.594 15.734 1 95 118 PRO A CA 1
ATOM 941 C C . PRO A 1 118 ? -15.609 13.641 14.711 1 95 118 PRO A C 1
ATOM 943 O O . PRO A 1 118 ? -16.125 12.602 14.312 1 95 118 PRO A O 1
ATOM 946 N N . ASP A 1 119 ? -15.961 14.906 14.375 1 93.31 119 ASP A N 1
ATOM 947 C CA . ASP A 1 119 ? -17.016 15.133 13.383 1 93.31 119 ASP A CA 1
ATOM 948 C C . ASP A 1 119 ? -16.75 16.406 12.586 1 93.31 119 ASP A C 1
ATOM 950 O O . ASP A 1 119 ? -16.016 17.281 13.039 1 93.31 119 ASP A O 1
ATOM 954 N N . GLU A 1 120 ? -17.406 16.469 11.43 1 92.31 120 GLU A N 1
ATOM 955 C CA . GLU A 1 120 ? -17.141 17.594 10.531 1 92.31 120 GLU A CA 1
ATOM 956 C C . GLU A 1 120 ? -17.625 18.906 11.133 1 92.31 120 GLU A C 1
ATOM 958 O O . GLU A 1 120 ? -17.094 19.969 10.82 1 92.31 120 GLU A O 1
ATOM 963 N N . ASP A 1 121 ? -18.625 18.844 12.023 1 93 121 ASP A N 1
ATOM 964 C CA . ASP A 1 121 ? -19.234 20.062 12.539 1 93 121 ASP A CA 1
ATOM 965 C C . ASP A 1 121 ? -18.703 20.375 13.945 1 93 121 ASP A C 1
ATOM 967 O O . ASP A 1 121 ? -19.203 21.297 14.602 1 93 121 ASP A O 1
ATOM 971 N N . THR A 1 122 ? -17.734 19.641 14.344 1 95.94 122 THR A N 1
ATOM 972 C CA . THR A 1 122 ? -17.188 19.891 15.672 1 95.94 122 THR A CA 1
ATOM 973 C C . THR A 1 122 ? -16.578 21.281 15.758 1 95.94 122 THR A C 1
ATOM 975 O O . THR A 1 122 ? -15.719 21.641 14.953 1 95.94 122 THR A O 1
ATOM 978 N N . PRO A 1 123 ? -17.109 22.062 16.672 1 96.38 123 PRO A N 1
ATOM 979 C CA . PRO A 1 123 ? -16.453 23.359 16.859 1 96.38 123 PRO A CA 1
ATOM 980 C C . PRO A 1 123 ? -15.07 23.25 17.484 1 96.38 123 PRO A C 1
ATOM 982 O O . PRO A 1 123 ? -14.797 22.297 18.219 1 96.38 123 PRO A O 1
ATOM 985 N N . PHE A 1 124 ? -14.242 24.172 17.156 1 97.38 124 PHE A N 1
ATOM 986 C CA . PHE A 1 124 ? -12.922 24.25 17.781 1 97.38 124 PHE A CA 1
ATOM 987 C C . PHE A 1 124 ? -12.438 25.688 17.828 1 97.38 124 PHE A C 1
ATOM 989 O O . PHE A 1 124 ? -12.82 26.516 17.016 1 97.38 124 PHE A O 1
ATOM 996 N N . ALA A 1 125 ? -11.586 26.016 18.844 1 96.62 125 ALA A N 1
ATOM 997 C CA . ALA A 1 125 ? -10.945 27.312 18.969 1 96.62 125 ALA A CA 1
ATOM 998 C C . ALA A 1 125 ? -9.672 27.375 18.141 1 96.62 125 ALA A C 1
ATOM 1000 O O . ALA A 1 125 ? -8.867 26.438 18.156 1 96.62 125 ALA A O 1
ATOM 1001 N N . LYS A 1 126 ? -9.43 28.453 17.469 1 96.12 126 LYS A N 1
ATOM 1002 C CA . LYS A 1 126 ? -8.25 28.641 16.625 1 96.12 126 LYS A CA 1
ATOM 1003 C C . LYS A 1 126 ? -7.18 29.438 17.359 1 96.12 126 LYS A C 1
ATOM 1005 O O . LYS A 1 126 ? -7.438 30.562 17.828 1 96.12 126 LYS A O 1
ATOM 1010 N N . PRO A 1 127 ? -6.062 28.859 17.484 1 97.12 127 PRO A N 1
ATOM 1011 C CA . PRO A 1 127 ? -4.973 29.703 18 1 97.12 127 PRO A CA 1
ATOM 1012 C C . PRO A 1 127 ? -4.672 30.891 17.094 1 97.12 127 PRO A C 1
ATOM 1014 O O . PRO A 1 127 ? -5.004 30.875 15.906 1 97.12 127 PRO A O 1
ATOM 1017 N N . ASP A 1 128 ? -3.928 31.906 17.641 1 95.94 128 ASP A N 1
ATOM 1018 C CA . ASP A 1 128 ? -3.633 33.156 16.922 1 95.94 128 ASP A CA 1
ATOM 1019 C C . ASP A 1 128 ? -2.703 32.875 15.734 1 95.94 128 ASP A C 1
ATOM 1021 O O . ASP A 1 128 ? -2.729 33.625 14.742 1 95.94 128 ASP A O 1
ATOM 1025 N N . TRP A 1 129 ? -1.959 31.812 15.828 1 97.94 129 TRP A N 1
ATOM 1026 C CA . TRP A 1 129 ? -0.953 31.547 14.805 1 97.94 129 TRP A CA 1
ATOM 1027 C C . TRP A 1 129 ? -1.524 30.703 13.68 1 97.94 129 TRP A C 1
ATOM 1029 O O . TRP A 1 129 ? -0.817 30.359 12.727 1 97.94 129 TRP A O 1
ATOM 1039 N N . VAL A 1 130 ? -2.725 30.281 13.797 1 98.06 130 VAL A N 1
ATOM 1040 C CA . VAL A 1 130 ? -3.404 29.562 12.719 1 98.06 130 VAL A CA 1
ATOM 1041 C C . VAL A 1 130 ? -4.008 30.562 11.742 1 98.06 130 VAL A C 1
ATOM 1043 O O . VAL A 1 130 ? -4.824 31.406 12.125 1 98.06 130 VAL A O 1
ATOM 1046 N N . GLY A 1 131 ? -3.615 30.453 10.469 1 97.75 131 GLY A N 1
ATOM 1047 C CA . GLY A 1 131 ? -4.031 31.406 9.453 1 97.75 131 GLY A CA 1
ATOM 1048 C C . GLY A 1 131 ? -5.164 30.906 8.578 1 97.75 131 GLY A C 1
ATOM 1049 O O . GLY A 1 131 ? -6.176 30.422 9.086 1 97.75 131 GLY A O 1
ATOM 1050 N N . GLU A 1 132 ? -5.039 31.094 7.324 1 97.75 132 GLU A N 1
ATOM 1051 C CA . GLU A 1 132 ? -6.066 30.781 6.336 1 97.75 132 GLU A CA 1
ATOM 1052 C C . GLU A 1 132 ? -6.332 29.281 6.277 1 97.75 132 GLU A C 1
ATOM 1054 O O . GLU A 1 132 ? -5.398 28.469 6.305 1 97.75 132 GLU A O 1
ATOM 1059 N N . GLU A 1 133 ? -7.602 28.875 6.25 1 98.06 133 GLU A N 1
ATOM 1060 C CA . GLU A 1 133 ? -7.965 27.484 6.047 1 98.06 133 GLU A CA 1
ATOM 1061 C C . GLU A 1 133 ? -7.777 27.062 4.594 1 98.06 133 GLU A C 1
ATOM 1063 O O . GLU A 1 133 ? -8.234 27.75 3.68 1 98.06 133 GLU A O 1
ATOM 1068 N N . VAL A 1 134 ? -7.121 25.969 4.445 1 98.25 134 VAL A N 1
ATOM 1069 C CA . VAL A 1 134 ? -6.836 25.516 3.092 1 98.25 134 VAL A CA 1
ATOM 1070 C C . VAL A 1 134 ? -7.32 24.062 2.928 1 98.25 134 VAL A C 1
ATOM 1072 O O . VAL A 1 134 ? -6.812 23.328 2.08 1 98.25 134 VAL A O 1
ATOM 1075 N N . THR A 1 135 ? -8.266 23.609 3.732 1 96.94 135 THR A N 1
ATOM 1076 C CA . THR A 1 135 ? -8.797 22.25 3.748 1 96.94 135 THR A CA 1
ATOM 1077 C C . THR A 1 135 ? -9.281 21.844 2.359 1 96.94 135 THR A C 1
ATOM 1079 O O . THR A 1 135 ? -9.109 20.688 1.95 1 96.94 135 THR A O 1
ATOM 1082 N N . GLU A 1 136 ? -9.789 22.766 1.614 1 95.56 136 GLU A N 1
ATOM 1083 C CA . GLU A 1 136 ? -10.422 22.469 0.334 1 95.56 136 GLU A CA 1
ATOM 1084 C C . GLU A 1 136 ? -9.406 22.516 -0.807 1 95.56 136 GLU A C 1
ATOM 1086 O O . GLU A 1 136 ? -9.734 22.156 -1.944 1 95.56 136 GLU A O 1
ATOM 1091 N N . ASP A 1 137 ? -8.281 22.984 -0.539 1 96.44 137 ASP A N 1
ATOM 1092 C CA . ASP A 1 137 ? -7.234 23.078 -1.554 1 96.44 137 ASP A CA 1
ATOM 1093 C C . ASP A 1 137 ? -6.305 21.859 -1.496 1 96.44 137 ASP A C 1
ATOM 1095 O O . ASP A 1 137 ? -5.375 21.828 -0.685 1 96.44 137 ASP A O 1
ATOM 1099 N N . GLY A 1 138 ? -6.461 20.938 -2.398 1 94.88 138 GLY A N 1
ATOM 1100 C CA . GLY A 1 138 ? -5.742 19.672 -2.424 1 94.88 138 GLY A CA 1
ATOM 1101 C C . GLY A 1 138 ? -4.246 19.844 -2.615 1 94.88 138 GLY A C 1
ATOM 1102 O O . GLY A 1 138 ? -3.475 18.906 -2.352 1 94.88 138 GLY A O 1
ATOM 1103 N N . ARG A 1 139 ? -3.795 21.094 -3.002 1 95.94 139 ARG A N 1
ATOM 1104 C CA . ARG A 1 139 ? -2.373 21.344 -3.219 1 95.94 139 ARG A CA 1
ATOM 1105 C C . ARG A 1 139 ? -1.602 21.281 -1.904 1 95.94 139 ARG A C 1
ATOM 1107 O O . ARG A 1 139 ? -0.388 21.062 -1.899 1 95.94 139 ARG A O 1
ATOM 1114 N N . TYR A 1 140 ? -2.309 21.344 -0.822 1 97.12 140 TYR A N 1
ATOM 1115 C CA . TYR A 1 140 ? -1.618 21.469 0.458 1 97.12 140 TYR A CA 1
ATOM 1116 C C . TYR A 1 140 ? -1.527 20.109 1.155 1 97.12 140 TYR A C 1
ATOM 1118 O O . TYR A 1 140 ? -1.013 20.016 2.273 1 97.12 140 TYR A O 1
ATOM 1126 N N . THR A 1 141 ? -2.037 19.047 0.562 1 95.81 141 THR A N 1
ATOM 1127 C CA . THR A 1 141 ? -1.869 17.719 1.153 1 95.81 141 THR A CA 1
ATOM 1128 C C . THR A 1 141 ? -0.427 17.234 1.011 1 95.81 141 THR A C 1
ATOM 1130 O O . THR A 1 141 ? 0.244 17.562 0.027 1 95.81 141 THR A O 1
ATOM 1133 N N . ASN A 1 142 ? 0.044 16.438 2.039 1 96.19 142 ASN A N 1
ATOM 1134 C CA . ASN A 1 142 ? 1.384 15.867 1.941 1 96.19 142 ASN A CA 1
ATOM 1135 C C . ASN A 1 142 ? 1.556 15.055 0.66 1 96.19 142 ASN A C 1
ATOM 1137 O O . ASN A 1 142 ? 2.629 15.062 0.053 1 96.19 142 ASN A O 1
ATOM 1141 N N . ALA A 1 143 ? 0.519 14.359 0.247 1 95.56 143 ALA A N 1
ATOM 1142 C CA . ALA A 1 143 ? 0.57 13.555 -0.974 1 95.56 143 ALA A CA 1
ATOM 1143 C C . ALA A 1 143 ? 0.85 14.438 -2.191 1 95.56 143 ALA A C 1
ATOM 1145 O O . ALA A 1 143 ? 1.725 14.117 -3.002 1 95.56 143 ALA A O 1
ATOM 1146 N N . TYR A 1 144 ? 0.132 15.578 -2.363 1 95.44 144 TYR A N 1
ATOM 1147 C CA . TYR A 1 144 ? 0.357 16.5 -3.477 1 95.44 144 TYR A CA 1
ATOM 1148 C C . TYR A 1 144 ? 1.753 17.109 -3.408 1 95.44 144 TYR A C 1
ATOM 1150 O O . TYR A 1 144 ? 2.465 17.156 -4.414 1 95.44 144 TYR A O 1
ATOM 1158 N N . LEU A 1 145 ? 2.127 17.547 -2.215 1 96.62 145 LEU A N 1
ATOM 1159 C CA . LEU A 1 145 ? 3.418 18.188 -1.993 1 96.62 145 LEU A CA 1
ATOM 1160 C C . LEU A 1 145 ? 4.562 17.25 -2.363 1 96.62 145 LEU A C 1
ATOM 1162 O O . LEU A 1 145 ? 5.629 17.703 -2.787 1 96.62 145 LEU A O 1
ATOM 1166 N N . SER A 1 146 ? 4.34 15.945 -2.195 1 95.69 146 SER A N 1
ATOM 1167 C CA . SER A 1 146 ? 5.383 14.969 -2.494 1 95.69 146 SER A CA 1
ATOM 1168 C C . SER A 1 146 ? 5.691 14.93 -3.986 1 95.69 146 SER A C 1
ATOM 1170 O O . SER A 1 146 ? 6.824 14.648 -4.383 1 95.69 146 SER A O 1
ATOM 1172 N N . LYS A 1 147 ? 4.703 15.227 -4.773 1 94.06 147 LYS A N 1
ATOM 1173 C CA . LYS A 1 147 ? 4.844 15.156 -6.227 1 94.06 147 LYS A CA 1
ATOM 1174 C C . LYS A 1 147 ? 5.043 16.547 -6.824 1 94.06 147 LYS A C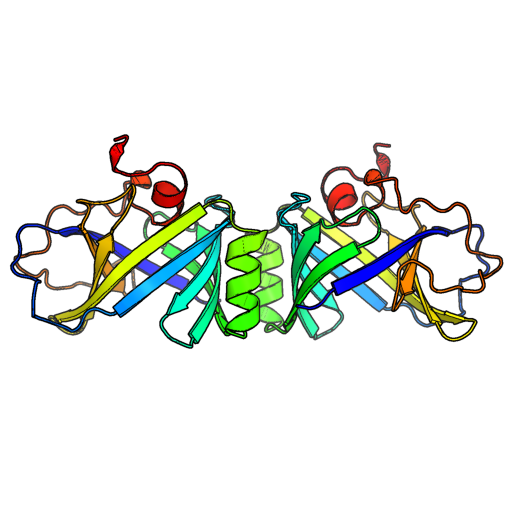 1
ATOM 1176 O O . LYS A 1 147 ? 5.676 16.688 -7.875 1 94.06 147 LYS A O 1
ATOM 1181 N N . HIS A 1 148 ? 4.484 17.562 -6.207 1 95.44 148 HIS A N 1
ATOM 1182 C CA . HIS A 1 148 ? 4.543 18.969 -6.629 1 95.44 148 HIS A CA 1
ATOM 1183 C C . HIS A 1 148 ? 5.066 19.859 -5.508 1 95.44 148 HIS A C 1
ATOM 1185 O O . HIS A 1 148 ? 4.297 20.594 -4.895 1 95.44 148 HIS A O 1
ATOM 1191 N N . PRO A 1 149 ? 6.324 19.891 -5.34 1 95.88 149 PRO A N 1
ATOM 1192 C CA . PRO A 1 149 ? 6.926 20.562 -4.191 1 95.88 149 PRO A CA 1
ATOM 1193 C C . PRO A 1 149 ? 6.578 22.047 -4.133 1 95.88 149 PRO A C 1
ATOM 1195 O O . PRO A 1 149 ? 6.355 22.672 -5.172 1 95.88 149 PRO A O 1
ATOM 1198 N N . TYR A 1 150 ? 6.531 22.578 -3.035 1 96.75 150 TYR A N 1
ATOM 1199 C CA . TYR A 1 150 ? 6.102 23.938 -2.725 1 96.75 150 TYR A CA 1
ATOM 1200 C C . TYR A 1 150 ? 6.945 24.953 -3.471 1 96.75 150 TYR A C 1
ATOM 1202 O O . TYR A 1 150 ? 6.434 25.984 -3.92 1 96.75 150 TYR A O 1
ATOM 1210 N N . ARG A 1 151 ? 8.164 24.734 -3.65 1 94.62 151 ARG A N 1
ATOM 1211 C CA . ARG A 1 151 ? 9.062 25.672 -4.312 1 94.62 151 ARG A CA 1
ATOM 1212 C C . ARG A 1 151 ? 8.602 25.969 -5.738 1 94.62 151 ARG A C 1
ATOM 1214 O O . ARG A 1 151 ? 8.992 26.969 -6.328 1 94.62 151 ARG A O 1
ATOM 1221 N N . SER A 1 152 ? 7.855 25.141 -6.293 1 93.81 152 SER A N 1
ATOM 1222 C CA . SER A 1 152 ? 7.445 25.281 -7.684 1 93.81 152 SER A CA 1
ATOM 1223 C C . SER A 1 152 ? 6.086 25.969 -7.793 1 93.81 152 SER A C 1
ATOM 1225 O O . SER A 1 152 ? 5.551 26.125 -8.891 1 93.81 152 SER A O 1
ATOM 1227 N N . TRP A 1 153 ? 5.625 26.359 -6.715 1 94.25 153 TRP A N 1
ATOM 1228 C CA . TRP A 1 153 ? 4.293 26.953 -6.715 1 94.25 153 TRP A CA 1
ATOM 1229 C C . TRP A 1 153 ? 4.328 28.375 -7.262 1 94.25 153 TRP A C 1
ATOM 1231 O O . TRP A 1 153 ? 5.289 29.125 -7.027 1 94.25 153 TRP A O 1
ATOM 1241 N N . MET B 1 1 ? 14.945 -7.82 4.719 1 61.69 1 MET B N 1
ATOM 1242 C CA . MET B 1 1 ? 14.242 -7.641 3.453 1 61.69 1 MET B CA 1
ATOM 1243 C C . MET B 1 1 ? 13.836 -8.984 2.861 1 61.69 1 MET B C 1
ATOM 1245 O O . MET B 1 1 ? 14.68 -9.867 2.674 1 61.69 1 MET B O 1
ATOM 1249 N N . ALA B 1 2 ? 12.461 -9.117 2.875 1 78.62 2 ALA B N 1
ATOM 1250 C CA . ALA B 1 2 ? 12.195 -10.453 2.365 1 78.62 2 ALA B CA 1
ATOM 1251 C C . ALA B 1 2 ? 12.32 -10.5 0.845 1 78.62 2 ALA B C 1
ATOM 1253 O O . ALA B 1 2 ? 11.891 -9.578 0.152 1 78.62 2 ALA B O 1
ATOM 1254 N N . LEU B 1 3 ? 13.305 -11.195 0.306 1 89.25 3 LEU B N 1
ATOM 1255 C CA . LEU B 1 3 ? 13.523 -11.531 -1.098 1 89.25 3 LEU B CA 1
ATOM 1256 C C . LEU B 1 3 ? 12.719 -12.758 -1.492 1 89.25 3 LEU B C 1
ATOM 1258 O O . LEU B 1 3 ? 12.664 -13.742 -0.746 1 89.25 3 LEU B O 1
ATOM 1262 N N . GLU B 1 4 ? 12 -12.57 -2.596 1 95.06 4 GLU B N 1
ATOM 1263 C CA . GLU B 1 4 ? 11.242 -13.695 -3.137 1 95.06 4 GLU B CA 1
ATOM 1264 C C . GLU B 1 4 ? 11.766 -14.102 -4.512 1 95.06 4 GLU B C 1
ATOM 1266 O O . GLU B 1 4 ? 11.945 -13.258 -5.391 1 95.06 4 GLU B O 1
ATOM 1271 N N . ILE B 1 5 ? 12.055 -15.422 -4.719 1 96.31 5 ILE B N 1
ATOM 1272 C CA . ILE B 1 5 ? 12.461 -15.992 -6 1 96.31 5 ILE B CA 1
ATOM 1273 C C . ILE B 1 5 ? 11.406 -16.984 -6.48 1 96.31 5 ILE B C 1
ATOM 1275 O O . ILE B 1 5 ? 11.141 -17.984 -5.816 1 96.31 5 ILE B O 1
ATOM 1279 N N . GLU B 1 6 ? 10.883 -16.672 -7.648 1 97 6 GLU B N 1
ATOM 1280 C CA . GLU B 1 6 ? 9.75 -17.484 -8.086 1 97 6 GLU B CA 1
ATOM 1281 C C . GLU B 1 6 ? 9.82 -17.766 -9.586 1 97 6 GLU B C 1
ATOM 1283 O O . GLU B 1 6 ? 10.32 -16.938 -10.352 1 97 6 GLU B O 1
ATOM 1288 N N . ARG B 1 7 ? 9.359 -18.969 -9.977 1 97.5 7 ARG B N 1
ATOM 1289 C CA . ARG B 1 7 ? 9.18 -19.359 -11.375 1 97.5 7 ARG B CA 1
ATOM 1290 C C . ARG B 1 7 ? 7.707 -19.641 -11.672 1 97.5 7 ARG B C 1
ATOM 1292 O O . ARG B 1 7 ? 6.98 -20.141 -10.82 1 97.5 7 ARG B O 1
ATOM 1299 N N . ARG B 1 8 ? 7.328 -19.344 -12.906 1 98.19 8 ARG B N 1
ATOM 1300 C CA . ARG B 1 8 ? 5.926 -19.438 -13.312 1 98.19 8 ARG B CA 1
ATOM 1301 C C . ARG B 1 8 ? 5.781 -20.234 -14.602 1 98.19 8 ARG B C 1
ATOM 1303 O O . ARG B 1 8 ? 6.574 -20.078 -15.531 1 98.19 8 ARG B O 1
ATOM 1310 N N . PHE B 1 9 ? 4.746 -21 -14.609 1 98.69 9 PHE B N 1
ATOM 1311 C CA . PHE B 1 9 ? 4.496 -21.891 -15.734 1 98.69 9 PHE B CA 1
ATOM 1312 C C . PHE B 1 9 ? 3.01 -21.906 -16.078 1 98.69 9 PHE B C 1
ATOM 1314 O O . PHE B 1 9 ? 2.16 -21.75 -15.203 1 98.69 9 PHE B O 1
ATOM 1321 N N . VAL B 1 10 ? 2.746 -22.094 -17.359 1 98.25 10 VAL B N 1
ATOM 1322 C CA . VAL B 1 10 ? 1.383 -22.453 -17.75 1 98.25 10 VAL B CA 1
ATOM 1323 C C . VAL B 1 10 ? 1.146 -23.938 -17.469 1 98.25 10 VAL B C 1
ATOM 1325 O O . VAL B 1 10 ? 2.021 -24.766 -17.703 1 98.25 10 VAL B O 1
ATOM 1328 N N . VAL B 1 11 ? -0.049 -24.234 -16.953 1 97.94 11 VAL B N 1
ATOM 1329 C CA . VAL B 1 11 ? -0.384 -25.609 -16.641 1 97.94 11 VAL B CA 1
ATOM 1330 C C . VAL B 1 11 ? -0.864 -26.328 -17.906 1 97.94 11 VAL B C 1
ATOM 1332 O O . VAL B 1 11 ? -1.593 -25.75 -18.703 1 97.94 11 VAL B O 1
ATOM 1335 N N . SER B 1 12 ? -0.36 -27.594 -18 1 93.81 12 SER B N 1
ATOM 1336 C CA . SER B 1 12 ? -0.741 -28.422 -19.125 1 93.81 12 SER B CA 1
ATOM 1337 C C . SER B 1 12 ? -1.601 -29.609 -18.688 1 93.81 12 SER B C 1
ATOM 1339 O O . SER B 1 12 ? -1.155 -30.438 -17.891 1 93.81 12 SER B O 1
ATOM 1341 N N . GLY B 1 13 ? -2.844 -29.594 -19.156 1 93.69 13 GLY B N 1
ATOM 1342 C CA . GLY B 1 13 ? -3.717 -30.719 -18.844 1 93.69 13 GLY B CA 1
ATOM 1343 C C . GLY B 1 13 ? -4.316 -30.625 -17.453 1 93.69 13 GLY B C 1
ATOM 1344 O O . GLY B 1 13 ? -4.293 -29.562 -16.828 1 93.69 13 GLY B O 1
ATOM 1345 N N . ASP B 1 14 ? -4.867 -31.781 -16.969 1 95.88 14 ASP B N 1
ATOM 1346 C CA . ASP B 1 14 ? -5.656 -31.766 -15.734 1 95.88 14 ASP B CA 1
ATOM 1347 C C . ASP B 1 14 ? -5.035 -32.656 -14.664 1 95.88 14 ASP B C 1
ATOM 1349 O O . ASP B 1 14 ? -5.684 -33 -13.68 1 95.88 14 ASP B O 1
ATOM 1353 N N . GLY B 1 15 ? -3.828 -33.031 -14.906 1 96.69 15 GLY B N 1
ATOM 1354 C CA . GLY B 1 15 ? -3.178 -33.969 -14 1 96.69 15 GLY B CA 1
ATOM 1355 C C . GLY B 1 15 ? -3.016 -33.406 -12.594 1 96.69 15 GLY B C 1
ATOM 1356 O O . GLY B 1 15 ? -2.779 -34.156 -11.648 1 96.69 15 GLY B O 1
ATOM 1357 N N . TRP B 1 16 ? -3.123 -32.156 -12.453 1 97.31 16 TRP B N 1
ATOM 1358 C CA . TRP B 1 16 ? -2.967 -31.469 -11.172 1 97.31 16 TRP B CA 1
ATOM 1359 C C . TRP B 1 16 ? -4.262 -31.516 -10.367 1 97.31 16 TRP B C 1
ATOM 1361 O O . TRP B 1 16 ? -4.25 -31.344 -9.148 1 97.31 16 TRP B O 1
ATOM 1371 N N . ARG B 1 17 ? -5.324 -31.672 -11.023 1 97.12 17 ARG B N 1
ATOM 1372 C CA . ARG B 1 17 ? -6.625 -31.641 -10.359 1 97.12 17 ARG B CA 1
ATOM 1373 C C . ARG B 1 17 ? -6.766 -32.781 -9.352 1 97.12 17 ARG B C 1
ATOM 1375 O O . ARG B 1 17 ? -6.371 -33.906 -9.625 1 97.12 17 ARG B O 1
ATOM 1382 N N . GLY B 1 18 ? -7.34 -32.469 -8.172 1 96.38 18 GLY B N 1
ATOM 1383 C CA . GLY B 1 18 ? -7.609 -33.438 -7.145 1 96.38 18 GLY B CA 1
ATOM 1384 C C . GLY B 1 18 ? -6.406 -33.75 -6.266 1 96.38 18 GLY B C 1
ATOM 1385 O O . GLY B 1 18 ? -6.516 -34.469 -5.273 1 96.38 18 GLY B O 1
ATOM 1386 N N . LEU B 1 19 ? -5.258 -33.219 -6.562 1 97.5 19 LEU B N 1
ATOM 1387 C CA . LEU B 1 19 ? -4.043 -33.5 -5.812 1 97.5 19 LEU B CA 1
ATOM 1388 C C . LEU B 1 19 ? -4.004 -32.719 -4.504 1 97.5 19 LEU B C 1
ATOM 1390 O O . LEU B 1 19 ? -3.24 -33.062 -3.596 1 97.5 19 LEU B O 1
ATOM 1394 N N . ALA B 1 20 ? -4.715 -31.672 -4.359 1 98 20 ALA B N 1
ATOM 1395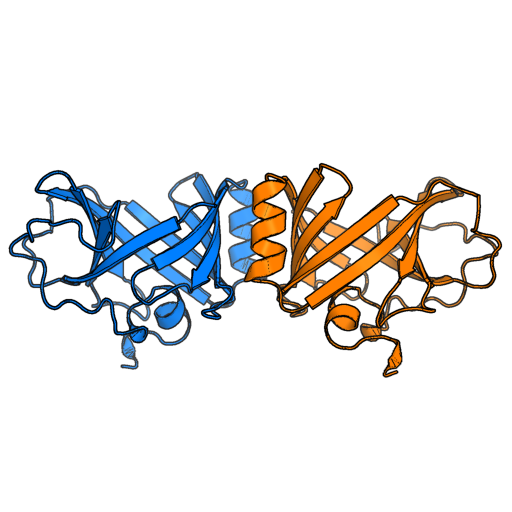 C CA . ALA B 1 20 ? -4.793 -30.859 -3.156 1 98 20 ALA B CA 1
ATOM 1396 C C . ALA B 1 20 ? -6.117 -30.094 -3.096 1 98 20 ALA B C 1
ATOM 1398 O O . ALA B 1 20 ? -6.754 -29.859 -4.125 1 98 20 ALA B O 1
ATOM 1399 N N . PRO B 1 21 ? -6.605 -29.75 -1.895 1 97.81 21 PRO B N 1
ATOM 1400 C CA . PRO B 1 21 ? -7.824 -28.953 -1.801 1 97.81 21 PRO B CA 1
ATOM 1401 C C . PRO B 1 21 ? -7.66 -27.547 -2.393 1 97.81 21 PRO B C 1
ATOM 1403 O O . PRO B 1 21 ? -6.562 -26.984 -2.363 1 97.81 21 PRO B O 1
ATOM 1406 N N . ALA B 1 22 ? -8.742 -27.109 -2.906 1 97.69 22 ALA B N 1
ATOM 1407 C CA . ALA B 1 22 ? -8.781 -25.75 -3.447 1 97.69 22 ALA B CA 1
ATOM 1408 C C . ALA B 1 22 ? -9.062 -24.734 -2.35 1 97.69 22 ALA B C 1
ATOM 1410 O O . ALA B 1 22 ? -9.891 -24.969 -1.467 1 97.69 22 ALA B O 1
ATOM 1411 N N . VAL B 1 23 ? -8.359 -23.625 -2.357 1 98.31 23 VAL B N 1
ATOM 1412 C CA . VAL B 1 23 ? -8.609 -22.516 -1.451 1 98.31 23 VAL B CA 1
ATOM 1413 C C . VAL B 1 23 ? -8.875 -21.25 -2.256 1 98.31 23 VAL B C 1
ATOM 1415 O O . VAL B 1 23 ? -8.141 -20.938 -3.195 1 98.31 23 VAL B O 1
ATOM 1418 N N . GLN B 1 24 ? -9.883 -20.562 -1.906 1 98.06 24 GLN B N 1
ATOM 1419 C CA . GLN B 1 24 ? -10.227 -19.344 -2.635 1 98.06 24 GLN B CA 1
ATOM 1420 C C . GLN B 1 24 ? -9.344 -18.188 -2.199 1 98.06 24 GLN B C 1
ATOM 1422 O O . GLN B 1 24 ? -9.164 -17.938 -1.003 1 98.06 24 GLN B O 1
ATOM 1427 N N . TYR B 1 25 ? -8.797 -17.516 -3.133 1 98.44 25 TYR B N 1
ATOM 1428 C CA . TYR B 1 25 ? -8.031 -16.281 -2.955 1 98.44 25 TYR B CA 1
ATOM 1429 C C . TYR B 1 25 ? -8.719 -15.109 -3.639 1 98.44 25 TYR B C 1
ATOM 1431 O O . TYR B 1 25 ? -9.133 -15.211 -4.797 1 98.44 25 TYR B O 1
ATOM 1439 N N . ARG B 1 26 ? -8.883 -14.047 -2.975 1 97.62 26 ARG B N 1
ATOM 1440 C CA . ARG B 1 26 ? -9.273 -12.766 -3.553 1 97.62 26 ARG B CA 1
ATOM 1441 C C . ARG B 1 26 ? -8.172 -11.727 -3.381 1 97.62 26 ARG B C 1
ATOM 1443 O O . ARG B 1 26 ? -7.746 -11.445 -2.258 1 97.62 26 ARG B O 1
ATOM 1450 N N . GLN B 1 27 ? -7.746 -11.219 -4.484 1 98.38 27 GLN B N 1
ATOM 1451 C CA . GLN B 1 27 ? -6.633 -10.273 -4.457 1 98.38 27 GLN B CA 1
ATOM 1452 C C . GLN B 1 27 ? -7.023 -8.945 -5.082 1 98.38 27 GLN B C 1
ATOM 1454 O O . GLN B 1 27 ? -7.406 -8.883 -6.254 1 98.38 27 GLN B O 1
ATOM 1459 N N . GLY B 1 28 ? -7.023 -7.91 -4.246 1 97.75 28 GLY B N 1
ATOM 1460 C CA . GLY B 1 28 ? -7.23 -6.555 -4.727 1 97.75 28 GLY B CA 1
ATOM 1461 C C . GLY B 1 28 ? -5.941 -5.766 -4.863 1 97.75 28 GLY B C 1
ATOM 1462 O O . GLY B 1 28 ? -5.047 -5.883 -4.027 1 97.75 28 GLY B O 1
ATOM 1463 N N . TYR B 1 29 ? -5.883 -4.984 -5.902 1 97.88 29 TYR B N 1
ATOM 1464 C CA . TYR B 1 29 ? -4.656 -4.246 -6.168 1 97.88 29 TYR B CA 1
ATOM 1465 C C . TYR B 1 29 ? -4.883 -2.746 -6.039 1 97.88 29 TYR B C 1
ATOM 1467 O O . TYR B 1 29 ? -5.766 -2.188 -6.691 1 97.88 29 TYR B O 1
ATOM 1475 N N . LEU B 1 30 ? -4.051 -2.166 -5.199 1 97.12 30 LEU B N 1
ATOM 1476 C CA . LEU B 1 30 ? -4.023 -0.713 -5.062 1 97.12 30 LEU B CA 1
ATOM 1477 C C . LEU B 1 30 ? -3.062 -0.092 -6.074 1 97.12 30 LEU B C 1
ATOM 1479 O O . LEU B 1 30 ? -3.289 1.023 -6.547 1 97.12 30 LEU B O 1
ATOM 1483 N N . SER B 1 31 ? -2.039 -0.747 -6.348 1 96 31 SER B N 1
ATOM 1484 C CA . SER B 1 31 ? -1.035 -0.381 -7.344 1 96 31 SER B CA 1
ATOM 1485 C C . SER B 1 31 ? -0.484 -1.613 -8.055 1 96 31 SER B C 1
ATOM 1487 O O . SER B 1 31 ? -0.261 -2.65 -7.422 1 96 31 SER B O 1
ATOM 1489 N N . VAL B 1 32 ? -0.244 -1.453 -9.375 1 95.44 32 VAL B N 1
ATOM 1490 C CA . VAL B 1 32 ? 0.288 -2.586 -10.125 1 95.44 32 VAL B CA 1
ATOM 1491 C C . VAL B 1 32 ? 1.557 -2.164 -10.859 1 95.44 32 VAL B C 1
ATOM 1493 O O . VAL B 1 32 ? 1.969 -2.818 -11.82 1 95.44 32 VAL B O 1
ATOM 1496 N N . GLU B 1 33 ? 2.102 -1.083 -10.438 1 93.81 33 GLU B N 1
ATOM 1497 C CA . GLU B 1 33 ? 3.381 -0.686 -11.016 1 93.81 33 GLU B CA 1
ATOM 1498 C C . GLU B 1 33 ? 4.484 -1.674 -10.648 1 93.81 33 GLU B C 1
ATOM 1500 O O . GLU B 1 33 ? 4.582 -2.1 -9.5 1 93.81 33 GLU B O 1
ATOM 1505 N N . LYS B 1 34 ? 5.332 -2.012 -11.609 1 92.31 34 LYS B N 1
ATOM 1506 C CA . LYS B 1 34 ? 6.359 -3.027 -11.398 1 92.31 34 LYS B CA 1
ATOM 1507 C C . LYS B 1 34 ? 7.27 -2.652 -10.227 1 92.31 34 LYS B C 1
ATOM 1509 O O . LYS B 1 34 ? 7.73 -3.525 -9.492 1 92.31 34 LYS B O 1
ATOM 1514 N N . GLU B 1 35 ? 7.496 -1.384 -10.062 1 93.56 35 GLU B N 1
ATOM 1515 C CA . GLU B 1 35 ? 8.414 -0.893 -9.047 1 93.56 35 GLU B CA 1
ATOM 1516 C C . GLU B 1 35 ? 7.75 -0.844 -7.672 1 93.56 35 GLU B C 1
ATOM 1518 O O . GLU B 1 35 ? 8.43 -0.746 -6.648 1 93.56 35 GLU B O 1
ATOM 1523 N N . ARG B 1 36 ? 6.438 -0.896 -7.641 1 95.56 36 ARG B N 1
ATOM 1524 C CA . ARG B 1 36 ? 5.73 -0.749 -6.375 1 95.56 36 ARG B CA 1
ATOM 1525 C C . ARG B 1 36 ? 4.32 -1.322 -6.461 1 95.56 36 ARG B C 1
ATOM 1527 O O . ARG B 1 36 ? 3.34 -0.574 -6.504 1 95.56 36 ARG B O 1
ATOM 1534 N N . THR B 1 37 ? 4.207 -2.562 -6.504 1 96.75 37 THR B N 1
ATOM 1535 C CA . THR B 1 37 ? 2.912 -3.236 -6.449 1 96.75 37 THR B CA 1
ATOM 1536 C C . THR B 1 37 ? 2.391 -3.289 -5.016 1 96.75 37 THR B C 1
ATOM 1538 O O . THR B 1 37 ? 3.141 -3.602 -4.09 1 96.75 37 THR B O 1
ATOM 1541 N N . VAL B 1 38 ? 1.176 -2.9 -4.801 1 98 38 VAL B N 1
ATOM 1542 C CA . VAL B 1 38 ? 0.503 -2.986 -3.51 1 98 38 VAL B CA 1
ATOM 1543 C C . VAL B 1 38 ? -0.79 -3.787 -3.652 1 98 38 VAL B C 1
ATOM 1545 O O . VAL B 1 38 ? -1.645 -3.457 -4.477 1 98 38 VAL B O 1
ATOM 1548 N N . ARG B 1 39 ? -0.896 -4.828 -2.803 1 98.38 39 ARG B N 1
ATOM 1549 C CA . ARG B 1 39 ? -1.99 -5.785 -2.936 1 98.38 39 ARG B CA 1
ATOM 1550 C C . ARG B 1 39 ? -2.609 -6.098 -1.579 1 98.38 39 ARG B C 1
ATOM 1552 O O . ARG B 1 39 ? -1.896 -6.262 -0.587 1 98.38 39 ARG B O 1
ATOM 1559 N N . VAL B 1 40 ? -3.895 -6.133 -1.549 1 98.62 40 VAL B N 1
ATOM 1560 C CA . VAL B 1 40 ? -4.594 -6.738 -0.42 1 98.62 40 VAL B CA 1
ATOM 1561 C C . VAL B 1 40 ? -5.117 -8.117 -0.815 1 98.62 40 VAL B C 1
ATOM 1563 O O . VAL B 1 40 ? -5.621 -8.305 -1.925 1 98.62 40 VAL B O 1
ATOM 1566 N N . ARG B 1 41 ? -4.969 -9.102 0.094 1 98.75 41 ARG B N 1
ATOM 1567 C CA . ARG B 1 41 ? -5.391 -10.469 -0.175 1 98.75 41 ARG B CA 1
ATOM 1568 C C . ARG B 1 41 ? -6.266 -11 0.955 1 98.75 41 ARG B C 1
ATOM 1570 O O . ARG B 1 41 ? -5.973 -10.781 2.131 1 98.75 41 ARG B O 1
ATOM 1577 N N . VAL B 1 42 ? -7.312 -11.602 0.581 1 98.62 42 VAL B N 1
ATOM 1578 C CA . VAL B 1 42 ? -8.172 -12.297 1.535 1 98.62 42 VAL B CA 1
ATOM 1579 C C . VAL B 1 42 ? -8.195 -13.789 1.229 1 98.62 42 VAL B C 1
ATOM 1581 O O . VAL B 1 42 ? -8.406 -14.188 0.082 1 98.62 42 VAL B O 1
ATOM 1584 N N . VAL B 1 43 ? -7.918 -14.617 2.207 1 98.38 43 VAL B N 1
ATOM 1585 C CA . VAL B 1 43 ? -7.996 -16.078 2.16 1 98.38 43 VAL B CA 1
ATOM 1586 C C . VAL B 1 43 ? -8.773 -16.594 3.369 1 98.38 43 VAL B C 1
ATOM 1588 O O . VAL B 1 43 ? -8.234 -16.656 4.477 1 98.38 43 VAL B O 1
ATOM 1591 N N . GLY B 1 44 ? -10.016 -16.984 3.096 1 96.31 44 GLY B N 1
ATOM 1592 C CA . GLY B 1 44 ? -10.859 -17.344 4.223 1 96.31 44 GLY B CA 1
ATOM 1593 C C . GLY B 1 44 ? -11.078 -16.203 5.199 1 96.31 44 GLY B C 1
ATOM 1594 O O . GLY B 1 44 ? -11.625 -15.172 4.836 1 96.31 44 GLY B O 1
ATOM 1595 N N . GLN B 1 45 ? -10.586 -16.406 6.406 1 97.75 45 GLN B N 1
ATOM 1596 C CA . GLN B 1 45 ? -10.781 -15.406 7.445 1 97.75 45 GLN B CA 1
ATOM 1597 C C . GLN B 1 45 ? -9.5 -14.617 7.699 1 97.75 45 GLN B C 1
ATOM 1599 O O . GLN B 1 45 ? -9.391 -13.898 8.703 1 97.75 45 GLN B O 1
ATOM 1604 N N . GLN B 1 46 ? -8.57 -14.836 6.812 1 98.5 46 GLN B N 1
ATOM 1605 C CA . GLN B 1 46 ? -7.297 -14.141 6.953 1 98.5 46 GLN B CA 1
ATOM 1606 C C . GLN B 1 46 ? -7.09 -13.133 5.828 1 98.5 46 GLN B C 1
ATOM 1608 O O . GLN B 1 46 ? -7.629 -13.297 4.73 1 98.5 46 GLN B O 1
ATOM 1613 N N . ALA B 1 47 ? -6.344 -12.117 6.172 1 98.69 47 ALA B N 1
ATOM 1614 C CA . ALA B 1 47 ? -6.082 -11.094 5.164 1 98.69 47 ALA B CA 1
ATOM 1615 C C . ALA B 1 47 ? -4.676 -10.516 5.324 1 98.69 47 ALA B C 1
ATOM 1617 O O . ALA B 1 47 ? -4.102 -10.555 6.414 1 98.69 47 ALA B O 1
ATOM 1618 N N . TRP B 1 48 ? -4.137 -10.039 4.211 1 98.69 48 TRP B N 1
ATOM 1619 C CA . TRP B 1 48 ? -2.779 -9.5 4.211 1 98.69 48 TRP B CA 1
ATOM 1620 C C . TRP B 1 48 ? -2.676 -8.281 3.301 1 98.69 48 TRP B C 1
ATOM 1622 O O . TRP B 1 48 ? -3.355 -8.203 2.275 1 98.69 48 TRP B O 1
ATOM 1632 N N . LEU B 1 49 ? -1.88 -7.367 3.725 1 98.62 49 LEU B N 1
ATOM 1633 C CA . LEU B 1 49 ? -1.366 -6.297 2.875 1 98.62 49 LEU B CA 1
ATOM 1634 C C . LEU B 1 49 ? 0.057 -6.602 2.418 1 98.62 49 LEU B C 1
ATOM 1636 O O . LEU B 1 49 ? 0.93 -6.887 3.242 1 98.62 49 LEU B O 1
ATOM 1640 N N . THR B 1 50 ? 0.27 -6.57 1.102 1 98.31 50 THR B N 1
ATOM 1641 C CA . THR B 1 50 ? 1.561 -6.984 0.563 1 98.31 50 THR B CA 1
ATOM 1642 C C . THR B 1 50 ? 2.129 -5.914 -0.365 1 98.31 50 THR B C 1
ATOM 1644 O O . THR B 1 50 ? 1.4 -5.34 -1.176 1 98.31 50 THR B O 1
ATOM 1647 N N . LEU B 1 51 ? 3.367 -5.617 -0.177 1 98.19 51 LEU B N 1
ATOM 1648 C CA . LEU B 1 51 ? 4.129 -4.766 -1.085 1 98.19 51 LEU B CA 1
ATOM 1649 C C . LEU B 1 51 ? 5.203 -5.574 -1.81 1 98.19 51 LEU B C 1
ATOM 1651 O O . LEU B 1 51 ? 5.922 -6.355 -1.188 1 98.19 51 LEU B O 1
ATOM 1655 N N . LYS B 1 52 ? 5.242 -5.434 -3.139 1 96.81 52 LYS B N 1
ATOM 1656 C CA . LYS B 1 52 ? 6.266 -6.098 -3.938 1 96.81 52 LYS B CA 1
ATOM 1657 C C . LYS B 1 52 ? 6.977 -5.105 -4.855 1 96.81 52 LYS B C 1
ATOM 1659 O O . LYS B 1 52 ? 6.352 -4.199 -5.406 1 96.81 52 LYS B O 1
ATOM 1664 N N . SER B 1 53 ? 8.25 -5.262 -4.984 1 95.81 53 SER B N 1
ATOM 1665 C CA . SER B 1 53 ? 9.008 -4.449 -5.926 1 95.81 53 SER B CA 1
ATOM 1666 C C . SER B 1 53 ? 9.93 -5.312 -6.781 1 95.81 53 SER B C 1
ATOM 1668 O O . SER B 1 53 ? 10.578 -6.234 -6.273 1 95.81 53 SER B O 1
ATOM 1670 N N . HIS B 1 54 ? 10.016 -4.891 -8.008 1 93.62 54 HIS B N 1
ATOM 1671 C CA . HIS B 1 54 ? 10.758 -5.641 -9.016 1 93.62 54 HIS B CA 1
ATOM 1672 C C . HIS B 1 54 ? 12.266 -5.535 -8.773 1 93.62 54 HIS B C 1
ATOM 1674 O O . HIS B 1 54 ? 12.789 -4.438 -8.578 1 93.62 54 HIS B O 1
ATOM 1680 N N . ILE B 1 55 ? 12.938 -6.621 -8.672 1 91 55 ILE B N 1
ATOM 1681 C CA . ILE B 1 55 ? 14.398 -6.707 -8.742 1 91 55 ILE B CA 1
ATOM 1682 C C . ILE B 1 55 ? 14.812 -7.285 -10.086 1 91 55 ILE B C 1
ATOM 1684 O O . ILE B 1 55 ? 15.594 -6.668 -10.82 1 91 55 ILE B O 1
ATOM 1688 N N . SER B 1 56 ? 14.258 -8.352 -10.492 1 90.75 56 SER B N 1
ATOM 1689 C CA . SER B 1 56 ? 14.383 -9.031 -11.781 1 90.75 56 SER B CA 1
ATOM 1690 C C . SER B 1 56 ? 13.109 -9.789 -12.133 1 90.75 56 SER B C 1
ATOM 1692 O O . SER B 1 56 ? 12.141 -9.773 -11.367 1 90.75 56 SER B O 1
ATOM 1694 N N . ASN B 1 57 ? 13.148 -10.461 -13.242 1 89.94 57 ASN B N 1
ATOM 1695 C CA . ASN B 1 57 ? 11.953 -11.211 -13.625 1 89.94 57 ASN B CA 1
ATOM 1696 C C . ASN B 1 57 ? 11.75 -12.43 -12.719 1 89.94 57 ASN B C 1
ATOM 1698 O O . ASN B 1 57 ? 10.664 -13.008 -12.695 1 89.94 57 ASN B O 1
ATOM 1702 N N . VAL B 1 58 ? 12.734 -12.75 -11.984 1 92 58 VAL B N 1
ATOM 1703 C CA . VAL B 1 58 ? 12.664 -13.945 -11.148 1 92 58 VAL B CA 1
ATOM 1704 C C . VAL B 1 58 ? 12.672 -13.547 -9.672 1 92 58 VAL B C 1
ATOM 1706 O O . VAL B 1 58 ? 12.281 -14.336 -8.812 1 92 58 VAL B O 1
ATOM 1709 N N . SER B 1 59 ? 13.117 -12.312 -9.398 1 93.5 59 SER B N 1
ATOM 1710 C CA . SER B 1 59 ? 13.289 -11.898 -8.008 1 93.5 59 SER B CA 1
ATOM 1711 C C . SER B 1 59 ? 12.555 -10.594 -7.73 1 93.5 59 SER B C 1
ATOM 1713 O O . SER B 1 59 ? 12.516 -9.695 -8.578 1 93.5 59 SER B O 1
ATOM 1715 N N . ARG B 1 60 ? 12.031 -10.508 -6.504 1 94.75 60 ARG B N 1
ATOM 1716 C CA . ARG B 1 60 ? 11.359 -9.297 -6.035 1 94.75 60 ARG B CA 1
ATOM 1717 C C . ARG B 1 60 ? 11.594 -9.086 -4.543 1 94.75 60 ARG B C 1
ATOM 1719 O O . ARG B 1 60 ? 11.812 -10.047 -3.803 1 94.75 60 ARG B O 1
ATOM 1726 N N . HIS B 1 61 ? 11.625 -7.781 -4.137 1 95.19 61 HIS B N 1
ATOM 1727 C CA . HIS B 1 61 ? 11.32 -7.516 -2.734 1 95.19 61 HIS B CA 1
ATOM 1728 C C . HIS B 1 61 ? 9.867 -7.816 -2.416 1 95.19 61 HIS B C 1
ATOM 1730 O O . HIS B 1 61 ? 8.977 -7.527 -3.223 1 95.19 61 HIS B O 1
ATOM 1736 N N . GLU B 1 62 ? 9.688 -8.375 -1.268 1 97.06 62 GLU B N 1
ATOM 1737 C CA . GLU B 1 62 ? 8.32 -8.648 -0.843 1 97.06 62 GLU B CA 1
ATOM 1738 C C . GLU B 1 62 ? 8.148 -8.406 0.654 1 97.06 62 GLU B C 1
ATOM 1740 O O . GLU B 1 62 ? 8.922 -8.914 1.465 1 97.06 62 GLU B O 1
ATOM 1745 N N . PHE B 1 63 ? 7.168 -7.613 0.981 1 97.94 63 PHE B N 1
ATOM 1746 C CA . PHE B 1 63 ? 6.746 -7.348 2.352 1 97.94 63 PHE B CA 1
ATOM 1747 C C . PHE B 1 63 ? 5.273 -7.691 2.539 1 97.94 63 PHE B C 1
ATOM 1749 O O . PHE B 1 63 ? 4.422 -7.25 1.765 1 97.94 63 PHE B O 1
ATOM 1756 N N . GLU B 1 64 ? 4.984 -8.508 3.529 1 97.69 64 GLU B N 1
ATOM 1757 C CA . GLU B 1 64 ? 3.611 -8.945 3.771 1 97.69 64 GLU B CA 1
ATOM 1758 C C . GLU B 1 64 ? 3.238 -8.805 5.246 1 97.69 64 GLU B C 1
ATOM 1760 O O . GLU B 1 64 ? 3.971 -9.266 6.125 1 97.69 64 GLU B O 1
ATOM 1765 N N . TYR B 1 65 ? 2.113 -8.188 5.48 1 98.31 65 TYR B N 1
ATOM 1766 C CA . TYR B 1 65 ? 1.653 -7.922 6.836 1 98.31 65 TYR B CA 1
ATOM 1767 C C . TYR B 1 65 ? 0.201 -8.344 7.012 1 98.31 65 TYR B C 1
ATOM 1769 O O . TYR B 1 65 ? -0.656 -8.008 6.195 1 98.31 65 TYR B O 1
ATOM 1777 N N . PRO B 1 66 ? -0.076 -9.086 8.062 1 98.25 66 PRO B N 1
ATOM 1778 C CA . PRO B 1 66 ? -1.487 -9.375 8.328 1 98.25 66 PRO B CA 1
ATOM 1779 C C . PRO B 1 66 ? -2.287 -8.117 8.68 1 98.25 66 PRO B C 1
ATOM 1781 O O . PRO B 1 66 ? -1.768 -7.219 9.344 1 98.25 66 PRO B O 1
ATOM 1784 N N . ILE B 1 67 ? -3.502 -8.062 8.203 1 98.38 67 ILE B N 1
ATOM 1785 C CA . ILE B 1 67 ? -4.414 -6.98 8.57 1 98.38 67 ILE B CA 1
ATOM 1786 C C . ILE B 1 67 ? -5.781 -7.559 8.93 1 98.38 67 ILE B C 1
ATOM 1788 O O . ILE B 1 67 ? -6.086 -8.703 8.586 1 98.38 67 ILE B O 1
ATOM 1792 N N . PRO B 1 68 ? -6.555 -6.82 9.703 1 98.12 68 PRO B N 1
ATOM 1793 C CA . PRO B 1 68 ? -7.898 -7.312 10.023 1 98.12 68 PRO B CA 1
ATOM 1794 C C . PRO B 1 68 ? -8.742 -7.562 8.773 1 98.12 68 PRO B C 1
ATOM 1796 O O . PRO B 1 68 ? -8.703 -6.77 7.828 1 98.12 68 PRO B O 1
ATOM 1799 N N . LEU B 1 69 ? -9.469 -8.648 8.828 1 98.19 69 LEU B N 1
ATOM 1800 C CA . LEU B 1 69 ? -10.312 -9.039 7.703 1 98.19 69 LEU B CA 1
ATOM 1801 C C . LEU B 1 69 ? -11.266 -7.918 7.328 1 98.19 69 LEU B C 1
ATOM 1803 O O . LEU B 1 69 ? -11.453 -7.621 6.145 1 98.19 69 LEU B O 1
ATOM 1807 N N . ALA B 1 70 ? -11.891 -7.293 8.289 1 97.44 70 ALA B N 1
ATOM 1808 C CA . ALA B 1 70 ? -12.852 -6.227 8.023 1 97.44 70 ALA B CA 1
ATOM 1809 C C . ALA B 1 70 ? -12.188 -5.062 7.285 1 97.44 70 ALA B C 1
ATOM 1811 O O . ALA B 1 70 ? -12.781 -4.484 6.371 1 97.44 70 ALA B O 1
ATOM 1812 N N . ASP B 1 71 ? -10.953 -4.738 7.68 1 97.69 71 ASP B N 1
ATOM 1813 C CA . ASP B 1 71 ? -10.203 -3.693 6.988 1 97.69 71 ASP B CA 1
ATOM 1814 C C . ASP B 1 71 ? -9.945 -4.078 5.535 1 97.69 71 ASP B C 1
ATOM 1816 O O . ASP B 1 71 ? -10.164 -3.277 4.625 1 97.69 71 ASP B O 1
ATOM 1820 N N . ALA B 1 72 ? -9.477 -5.266 5.371 1 98.06 72 ALA B N 1
ATOM 1821 C CA . ALA B 1 72 ? -9.156 -5.742 4.027 1 98.06 72 ALA B CA 1
ATOM 1822 C C . ALA B 1 72 ? -10.367 -5.672 3.113 1 98.06 72 ALA B C 1
ATOM 1824 O O . ALA B 1 72 ? -10.258 -5.289 1.945 1 98.06 72 ALA B O 1
ATOM 1825 N N . GLN B 1 73 ? -11.453 -6.07 3.623 1 96.75 73 GLN B N 1
ATOM 1826 C CA . GLN B 1 73 ? -12.68 -6.039 2.834 1 96.75 73 GLN B CA 1
ATOM 1827 C C . GLN B 1 73 ? -13.047 -4.609 2.449 1 96.75 73 GLN B C 1
ATOM 1829 O O . GLN B 1 73 ? -13.445 -4.352 1.31 1 96.75 73 GLN B O 1
ATOM 1834 N N . THR B 1 74 ? -12.914 -3.672 3.346 1 95.69 74 THR B N 1
ATOM 1835 C CA . THR B 1 74 ? -13.188 -2.268 3.057 1 95.69 74 THR B CA 1
ATOM 1836 C C . THR B 1 74 ? -12.195 -1.722 2.031 1 95.69 74 THR B C 1
ATOM 1838 O O . THR B 1 74 ? -12.594 -1.057 1.072 1 95.69 74 THR B O 1
ATOM 1841 N N . ILE B 1 75 ? -10.93 -2.01 2.23 1 97.44 75 ILE B N 1
ATOM 1842 C CA . ILE B 1 75 ? -9.883 -1.557 1.316 1 97.44 75 ILE B CA 1
ATOM 1843 C C . ILE B 1 75 ? -10.156 -2.096 -0.086 1 97.44 75 ILE B C 1
ATOM 1845 O O . ILE B 1 75 ? -10.141 -1.341 -1.062 1 97.44 75 ILE B O 1
ATOM 1849 N N . MET B 1 76 ? -10.43 -3.365 -0.127 1 96.62 76 MET B N 1
ATOM 1850 C CA . MET B 1 76 ? -10.672 -4.004 -1.419 1 96.62 76 MET B CA 1
ATOM 1851 C C . MET B 1 76 ? -11.859 -3.371 -2.127 1 96.62 76 MET B C 1
ATOM 1853 O O . MET B 1 76 ? -11.82 -3.137 -3.336 1 96.62 76 MET B O 1
ATOM 1857 N N . GLY B 1 77 ? -12.875 -3.072 -1.45 1 94.19 77 GLY B N 1
ATOM 1858 C CA . GLY B 1 77 ? -14.086 -2.5 -2.02 1 94.19 77 GLY B CA 1
ATOM 1859 C C . GLY B 1 77 ? -13.938 -1.035 -2.385 1 94.19 77 GLY B C 1
ATOM 1860 O O . GLY B 1 77 ? -14.422 -0.599 -3.43 1 94.19 77 GLY B O 1
ATOM 1861 N N . ALA B 1 78 ? -13.211 -0.305 -1.623 1 93.31 78 ALA B N 1
ATOM 1862 C CA . ALA B 1 78 ? -13.211 1.15 -1.748 1 93.31 78 ALA B CA 1
ATOM 1863 C C . ALA B 1 78 ? -11.992 1.631 -2.533 1 93.31 78 ALA B C 1
ATOM 1865 O O . ALA B 1 78 ? -12.023 2.695 -3.152 1 93.31 78 ALA B O 1
ATOM 1866 N N . MET B 1 79 ? -10.945 0.849 -2.559 1 96.25 79 MET B N 1
ATOM 1867 C CA . MET B 1 79 ? -9.68 1.415 -3.01 1 96.25 79 MET B CA 1
ATOM 1868 C C . MET B 1 79 ? -9.109 0.612 -4.172 1 96.25 79 MET B C 1
ATOM 1870 O O . MET B 1 79 ? -8.203 1.075 -4.867 1 96.25 79 MET B O 1
ATOM 1874 N N . CYS B 1 80 ? -9.625 -0.559 -4.383 1 96.19 80 CYS B N 1
ATOM 1875 C CA . CYS B 1 80 ? -9.039 -1.416 -5.406 1 96.19 80 CYS B CA 1
ATOM 1876 C C . CYS B 1 80 ? -9.914 -1.454 -6.652 1 96.19 80 CYS B C 1
ATOM 1878 O O . CYS B 1 80 ? -10.984 -2.074 -6.648 1 96.19 80 CYS B O 1
ATOM 1880 N N . PRO B 1 81 ? -9.492 -0.866 -7.668 1 91.88 81 PRO B N 1
ATOM 1881 C CA . PRO B 1 81 ? -10.305 -0.909 -8.891 1 91.88 81 PRO B CA 1
ATOM 1882 C C . PRO B 1 81 ? -10.328 -2.293 -9.531 1 91.88 81 PRO B C 1
ATOM 1884 O O . PRO B 1 81 ? -11.203 -2.582 -10.352 1 91.88 81 PRO B O 1
ATOM 1887 N N . MET B 1 82 ? -9.375 -3.094 -9.109 1 88.25 82 MET B N 1
ATOM 1888 C CA . MET B 1 82 ? -9.211 -4.398 -9.742 1 88.25 82 MET B CA 1
ATOM 1889 C C . MET B 1 82 ? -9.133 -5.508 -8.703 1 88.25 82 MET B C 1
ATOM 1891 O O . MET B 1 82 ? -8.383 -5.402 -7.73 1 88.25 82 MET B O 1
ATOM 1895 N N . VAL B 1 83 ? -9.891 -6.547 -8.961 1 93.31 83 VAL B N 1
ATOM 1896 C CA . VAL B 1 83 ? -9.852 -7.695 -8.055 1 93.31 83 VAL B CA 1
ATOM 1897 C C . VAL B 1 83 ? -9.688 -8.984 -8.859 1 93.31 83 VAL B C 1
ATOM 1899 O O . VAL B 1 83 ? -10.352 -9.172 -9.883 1 93.31 83 VAL B O 1
ATOM 1902 N N . VAL B 1 84 ? -8.773 -9.828 -8.492 1 96.25 84 VAL B N 1
ATOM 1903 C CA . VAL B 1 84 ? -8.547 -11.141 -9.102 1 96.25 84 VAL B CA 1
ATOM 1904 C C . VAL B 1 84 ? -9.055 -12.234 -8.164 1 96.25 84 VAL B C 1
ATOM 1906 O O . VAL B 1 84 ? -8.672 -12.289 -6.992 1 96.25 84 VAL B O 1
ATOM 1909 N N . ASP B 1 85 ? -9.914 -13 -8.688 1 95.19 85 ASP B N 1
ATOM 1910 C CA . ASP B 1 85 ? -10.438 -14.164 -7.98 1 95.19 85 ASP B CA 1
ATOM 1911 C C . ASP B 1 85 ? -9.844 -15.453 -8.539 1 95.19 85 ASP B C 1
ATOM 1913 O O . ASP B 1 85 ? -9.805 -15.656 -9.75 1 95.19 85 ASP B O 1
ATOM 1917 N N . LYS B 1 86 ? -9.414 -16.281 -7.598 1 98.25 86 LYS B N 1
ATOM 1918 C CA . LYS B 1 86 ? -8.828 -17.547 -8.062 1 98.25 86 LYS B CA 1
ATOM 1919 C C . LYS B 1 86 ? -8.906 -18.609 -6.98 1 98.25 86 LYS B C 1
ATOM 1921 O O . LYS B 1 86 ? -9.148 -18.312 -5.809 1 98.25 86 LYS B O 1
ATOM 1926 N N . LEU B 1 87 ? -8.836 -19.812 -7.383 1 98.38 87 LEU B N 1
ATOM 1927 C CA . LEU B 1 87 ? -8.633 -20.938 -6.492 1 98.38 87 LEU B CA 1
ATOM 1928 C C . LEU B 1 87 ? -7.184 -21.422 -6.539 1 98.38 87 LEU B C 1
ATOM 1930 O O . LEU B 1 87 ? -6.609 -21.578 -7.621 1 98.38 87 LEU B O 1
ATOM 1934 N N . ARG B 1 88 ? -6.609 -21.562 -5.414 1 98.75 88 ARG B N 1
ATOM 1935 C CA . ARG B 1 88 ? -5.234 -22.047 -5.34 1 98.75 88 ARG B CA 1
ATOM 1936 C C . ARG B 1 88 ? -5.172 -23.453 -4.75 1 98.75 88 ARG B C 1
ATOM 1938 O O . ARG B 1 88 ? -5.82 -23.734 -3.742 1 98.75 88 ARG B O 1
ATOM 1945 N N . HIS B 1 89 ? -4.43 -24.312 -5.461 1 98.62 89 HIS B N 1
ATOM 1946 C CA . HIS B 1 89 ? -4.055 -25.641 -4.984 1 98.62 89 HIS B CA 1
ATOM 1947 C C . HIS B 1 89 ? -2.566 -25.703 -4.652 1 98.62 89 HIS B C 1
ATOM 1949 O O . HIS B 1 89 ? -1.725 -25.375 -5.492 1 98.62 89 HIS B O 1
ATOM 1955 N N . ARG B 1 90 ? -2.229 -26.016 -3.463 1 98.56 90 ARG B N 1
ATOM 1956 C CA . ARG B 1 90 ? -0.833 -26.172 -3.068 1 98.56 90 ARG B CA 1
ATOM 1957 C C . ARG B 1 90 ? -0.417 -27.641 -3.094 1 98.56 90 ARG B C 1
ATOM 1959 O O . ARG B 1 90 ? -0.843 -28.422 -2.244 1 98.56 90 ARG B O 1
ATOM 1966 N N . ILE B 1 91 ? 0.38 -27.953 -4.008 1 98.5 91 ILE B N 1
ATOM 1967 C CA . ILE B 1 91 ? 0.72 -29.359 -4.281 1 98.5 91 ILE B CA 1
ATOM 1968 C C . ILE B 1 91 ? 2.199 -29.594 -3.982 1 98.5 91 ILE B C 1
ATOM 1970 O O . ILE B 1 91 ? 3.068 -28.922 -4.555 1 98.5 91 ILE B O 1
ATOM 1974 N N . GLU B 1 92 ? 2.512 -30.531 -3.154 1 97.94 92 GLU B N 1
ATOM 1975 C CA . GLU B 1 92 ? 3.896 -30.906 -2.871 1 97.94 92 GLU B CA 1
ATOM 1976 C C . GLU B 1 92 ? 4.469 -31.781 -3.975 1 97.94 92 GLU B C 1
ATOM 1978 O O . GLU B 1 92 ? 3.828 -32.75 -4.398 1 97.94 92 GLU B O 1
ATOM 1983 N N . HIS B 1 93 ? 5.633 -31.469 -4.434 1 97.44 93 HIS B N 1
ATOM 1984 C CA . HIS B 1 93 ? 6.34 -32.25 -5.438 1 97.44 93 HIS B CA 1
ATOM 1985 C C . HIS B 1 93 ? 7.844 -32.031 -5.355 1 97.44 93 HIS B C 1
ATOM 1987 O O . HIS B 1 93 ? 8.312 -30.891 -5.434 1 97.44 93 HIS B O 1
ATOM 1993 N N . GLY B 1 94 ? 8.617 -33.062 -5.18 1 96.38 94 GLY B N 1
ATOM 1994 C CA . GLY B 1 94 ? 10.07 -33 -5.207 1 96.38 94 GLY B CA 1
ATOM 1995 C C . GLY B 1 94 ? 10.648 -32.125 -4.117 1 96.38 94 GLY B C 1
ATOM 1996 O O . GLY B 1 94 ? 11.633 -31.422 -4.336 1 96.38 94 GLY B O 1
ATOM 1997 N N . GLY B 1 95 ? 10.023 -31.922 -3.09 1 96.75 95 GLY B N 1
ATOM 1998 C CA . GLY B 1 95 ? 10.547 -31.141 -1.974 1 96.75 95 GLY B CA 1
ATOM 1999 C C . GLY B 1 95 ? 10.125 -29.688 -1.997 1 96.75 95 GLY B C 1
ATOM 2000 O O . GLY B 1 95 ? 10.531 -28.906 -1.141 1 96.75 95 GLY B O 1
ATOM 2001 N N . PHE B 1 96 ? 9.352 -29.391 -3.027 1 97.88 96 PHE B N 1
ATOM 2002 C CA . PHE B 1 96 ? 8.852 -28.031 -3.135 1 97.88 96 PHE B CA 1
ATOM 2003 C C . PHE B 1 96 ? 7.328 -28.016 -3.191 1 97.88 96 PHE B C 1
ATOM 2005 O O . PHE B 1 96 ? 6.699 -29.062 -3.404 1 97.88 96 PHE B O 1
ATOM 2012 N N . VAL B 1 97 ? 6.805 -26.859 -2.889 1 98.12 97 VAL B N 1
ATOM 2013 C CA . VAL B 1 97 ? 5.363 -26.672 -3.033 1 98.12 97 VAL B CA 1
ATOM 2014 C C . VAL B 1 97 ? 5.074 -25.891 -4.316 1 98.12 97 VAL B C 1
ATOM 2016 O O . VAL B 1 97 ? 5.633 -24.812 -4.531 1 98.12 97 VAL B O 1
ATOM 2019 N N . TRP B 1 98 ? 4.258 -26.453 -5.09 1 98.56 98 TRP B N 1
ATOM 2020 C CA . TRP B 1 98 ? 3.752 -25.797 -6.285 1 98.56 98 TRP B CA 1
ATOM 2021 C C . TRP B 1 98 ? 2.379 -25.172 -6.027 1 98.56 98 TRP B C 1
ATOM 2023 O O . TRP B 1 98 ? 1.482 -25.844 -5.508 1 98.56 98 TRP B O 1
ATOM 2033 N N . GLU B 1 99 ? 2.236 -23.984 -6.344 1 98.62 99 GLU B N 1
ATOM 2034 C CA . GLU B 1 99 ? 0.939 -23.312 -6.277 1 98.62 99 GLU B CA 1
ATOM 2035 C C . GLU B 1 99 ? 0.273 -23.266 -7.648 1 98.62 99 GLU B C 1
ATOM 2037 O O . GLU B 1 99 ? 0.771 -22.609 -8.562 1 98.62 99 GLU B O 1
ATOM 2042 N N . VAL B 1 100 ? -0.797 -23.953 -7.711 1 98.75 100 VAL B N 1
ATOM 2043 C CA . VAL B 1 100 ? -1.572 -23.938 -8.945 1 98.75 100 VAL B CA 1
ATOM 2044 C C . VAL B 1 100 ? -2.781 -23.016 -8.781 1 98.75 100 VAL B C 1
ATOM 2046 O O . VAL B 1 100 ? -3.676 -23.297 -7.984 1 98.75 100 VAL B O 1
ATOM 2049 N N . ASP B 1 101 ? -2.816 -22.016 -9.578 1 98.69 101 ASP B N 1
ATOM 2050 C CA . ASP B 1 101 ? -3.883 -21.016 -9.531 1 98.69 101 ASP B CA 1
ATOM 2051 C C . ASP B 1 101 ? -4.824 -21.172 -10.727 1 98.69 101 ASP B C 1
ATOM 2053 O O . ASP B 1 101 ? -4.406 -21.031 -11.875 1 98.69 101 ASP B O 1
ATOM 2057 N N . GLU B 1 102 ? -6.027 -21.469 -10.406 1 98.31 102 GLU B N 1
ATOM 2058 C CA . GLU B 1 102 ? -7.094 -21.438 -11.406 1 98.31 102 GLU B CA 1
ATOM 2059 C C . GLU B 1 102 ? -7.898 -20.156 -11.312 1 98.31 102 GLU B C 1
ATOM 2061 O O . GLU B 1 102 ? -8.516 -19.859 -10.289 1 98.31 102 GLU B O 1
ATOM 2066 N N . PHE B 1 103 ? -7.867 -19.422 -12.406 1 97.88 103 PHE B N 1
ATOM 2067 C CA . PHE B 1 103 ? -8.469 -18.094 -12.375 1 97.88 103 PHE B CA 1
ATOM 2068 C C . PHE B 1 103 ? -9.93 -18.156 -12.828 1 97.88 103 PHE B C 1
ATOM 2070 O O . PHE B 1 103 ? -10.32 -19.062 -13.562 1 97.88 103 PHE B O 1
ATOM 2077 N N . PHE B 1 104 ? -10.703 -17.156 -12.383 1 95.94 104 PHE B N 1
ATOM 2078 C CA . PHE B 1 104 ? -12.125 -17.078 -12.703 1 95.94 104 PHE B CA 1
ATOM 2079 C C . PHE B 1 104 ? -12.492 -15.688 -13.211 1 95.94 104 PHE B C 1
ATOM 2081 O O . PHE B 1 104 ? -11.617 -14.836 -13.383 1 95.94 104 PHE B O 1
ATOM 2088 N N . GLY B 1 105 ? -13.797 -15.516 -13.586 1 94.19 105 GLY B N 1
ATOM 2089 C CA . GLY B 1 105 ? -14.227 -14.242 -14.125 1 94.19 105 GLY B CA 1
ATOM 2090 C C . GLY B 1 105 ? -13.609 -13.922 -15.469 1 94.19 105 GLY B C 1
ATOM 2091 O O . GLY B 1 105 ? -13.656 -14.734 -16.391 1 94.19 105 GLY B O 1
ATOM 2092 N N . ASP B 1 106 ? -13 -12.695 -15.531 1 94.38 106 ASP B N 1
ATOM 2093 C CA . ASP B 1 106 ? -12.461 -12.219 -16.797 1 94.38 106 ASP B CA 1
ATOM 2094 C C . ASP B 1 106 ? -11.164 -12.953 -17.156 1 94.38 106 ASP B C 1
ATOM 2096 O O . ASP B 1 106 ? -10.695 -12.875 -18.281 1 94.38 106 ASP B O 1
ATOM 2100 N N . ASN B 1 107 ? -10.664 -13.703 -16.188 1 96.94 107 ASN B N 1
ATOM 2101 C CA . ASN B 1 107 ? -9.438 -14.453 -16.438 1 96.94 107 ASN B CA 1
ATOM 2102 C C . ASN B 1 107 ? -9.703 -15.945 -16.562 1 96.94 107 ASN B C 1
ATOM 2104 O O . ASN B 1 107 ? -8.773 -16.75 -16.547 1 96.94 107 ASN B O 1
ATOM 2108 N N . ALA B 1 108 ? -10.945 -16.25 -16.656 1 96 108 ALA B N 1
ATOM 2109 C CA . ALA B 1 108 ? -11.336 -17.656 -16.734 1 96 108 ALA B CA 1
ATOM 2110 C C . ALA B 1 108 ? -10.609 -18.359 -17.891 1 96 108 ALA B C 1
ATOM 2112 O O . ALA B 1 108 ? -10.453 -17.781 -18.969 1 96 108 ALA B O 1
ATOM 2113 N N . GLY B 1 109 ? -10.242 -19.641 -17.594 1 95.81 109 GLY B N 1
ATOM 2114 C CA . GLY B 1 109 ? -9.547 -20.453 -18.578 1 95.81 109 GLY B CA 1
ATOM 2115 C C . GLY B 1 109 ? -8.047 -20.5 -18.359 1 95.81 109 GLY B C 1
ATOM 2116 O O . GLY B 1 109 ? -7.371 -21.391 -18.875 1 95.81 109 GLY B O 1
ATOM 2117 N N . LEU B 1 110 ? -7.57 -19.547 -17.656 1 97.62 110 LEU B N 1
ATOM 2118 C CA . LEU B 1 110 ? -6.141 -19.516 -17.359 1 97.62 110 LEU B CA 1
ATOM 2119 C C . LEU B 1 110 ? -5.824 -20.328 -16.094 1 97.62 110 LEU B C 1
ATOM 2121 O O . LEU B 1 110 ? -6.512 -20.203 -15.086 1 97.62 110 LEU B O 1
ATOM 2125 N N . VAL B 1 111 ? -4.879 -21.141 -16.188 1 98.56 111 VAL B N 1
ATOM 2126 C CA . VAL B 1 111 ? -4.336 -21.859 -15.039 1 98.56 111 VAL B CA 1
ATOM 2127 C C . VAL B 1 111 ? -2.812 -21.734 -15.031 1 98.56 111 VAL B C 1
ATOM 2129 O O . VAL B 1 111 ? -2.152 -22.031 -16.031 1 98.56 111 VAL B O 1
ATOM 2132 N N . LEU B 1 112 ? -2.289 -21.297 -13.938 1 98.69 112 LEU B N 1
ATOM 2133 C CA . LEU B 1 112 ? -0.851 -21.094 -13.797 1 98.69 112 LEU B CA 1
ATOM 2134 C C . LEU B 1 112 ? -0.3 -21.922 -12.633 1 98.69 112 LEU B C 1
ATOM 2136 O O . LEU B 1 112 ? -1.011 -22.188 -11.664 1 98.69 112 LEU B O 1
ATOM 2140 N N . ALA B 1 113 ? 0.909 -22.281 -12.742 1 98.75 113 ALA B N 1
ATOM 2141 C CA . ALA B 1 113 ? 1.663 -22.906 -11.656 1 98.75 113 ALA B CA 1
ATOM 2142 C C . ALA B 1 113 ? 2.885 -22.062 -11.289 1 98.75 113 ALA B C 1
ATOM 2144 O O . ALA B 1 113 ? 3.596 -21.578 -12.164 1 98.75 113 ALA B O 1
ATOM 2145 N N . GLU B 1 114 ? 3.092 -21.922 -10.039 1 98.5 114 GLU B N 1
ATOM 2146 C CA . GLU B 1 114 ? 4.25 -21.188 -9.547 1 98.5 114 GLU B CA 1
ATOM 2147 C C . GLU B 1 114 ? 5.012 -21.969 -8.492 1 98.5 114 GLU B C 1
ATOM 2149 O O . GLU B 1 114 ? 4.414 -22.75 -7.734 1 98.5 114 GLU B O 1
ATOM 2154 N N . ILE B 1 115 ? 6.285 -21.781 -8.453 1 98.25 115 ILE B N 1
ATOM 2155 C CA . ILE B 1 115 ? 7.148 -22.391 -7.445 1 98.25 115 ILE B CA 1
ATOM 2156 C C . ILE B 1 115 ? 8.094 -21.328 -6.879 1 98.25 115 ILE B C 1
ATOM 2158 O O . ILE B 1 115 ? 8.688 -20.547 -7.633 1 98.25 115 ILE B O 1
ATOM 2162 N N . GLU B 1 116 ? 8.141 -21.25 -5.559 1 96.88 116 GLU B N 1
ATOM 2163 C CA . GLU B 1 116 ? 9.094 -20.359 -4.891 1 96.88 116 GLU B CA 1
ATOM 2164 C C . GLU B 1 116 ? 10.367 -21.109 -4.512 1 96.88 116 GLU B C 1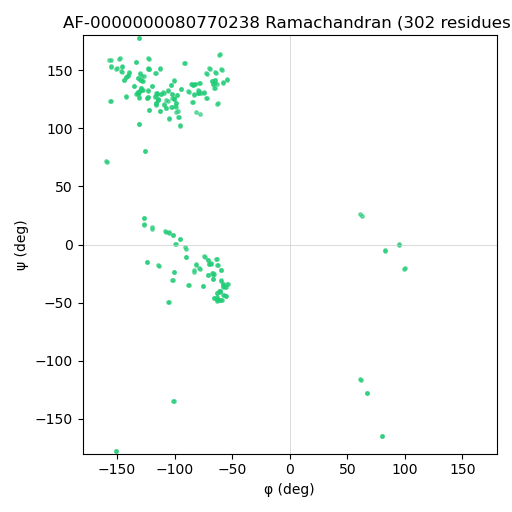
ATOM 2166 O O . GLU B 1 116 ? 10.305 -22.203 -3.939 1 96.88 116 GLU B O 1
ATOM 2171 N N . LEU B 1 117 ? 11.484 -20.469 -4.816 1 96.88 117 LEU B N 1
ATOM 2172 C CA . LEU B 1 117 ? 12.781 -21.125 -4.629 1 96.88 117 LEU B CA 1
ATOM 2173 C C . LEU B 1 117 ? 13.672 -20.312 -3.711 1 96.88 117 LEU B C 1
ATOM 2175 O O . LEU B 1 117 ? 13.531 -19.078 -3.627 1 96.88 117 LEU B O 1
ATOM 2179 N N . PRO B 1 118 ? 14.586 -20.969 -2.992 1 95 118 PRO B N 1
ATOM 2180 C CA . PRO B 1 118 ? 15.492 -20.234 -2.102 1 95 118 PRO B CA 1
ATOM 2181 C C . PRO B 1 118 ? 16.531 -19.422 -2.861 1 95 118 PRO B C 1
ATOM 2183 O O . PRO B 1 118 ? 17.078 -18.438 -2.33 1 95 118 PRO B O 1
ATOM 2186 N N . ASP B 1 119 ? 16.812 -19.922 -4.09 1 93.19 119 ASP B N 1
ATOM 2187 C CA . ASP B 1 119 ? 17.781 -19.25 -4.957 1 93.19 119 ASP B CA 1
ATOM 2188 C C . ASP B 1 119 ? 17.406 -19.438 -6.43 1 93.19 119 ASP B C 1
ATOM 2190 O O . ASP B 1 119 ? 16.672 -20.359 -6.785 1 93.19 119 ASP B O 1
ATOM 2194 N N . GLU B 1 120 ? 17.953 -18.531 -7.238 1 92.06 120 GLU B N 1
ATOM 2195 C CA . GLU B 1 120 ? 17.578 -18.531 -8.648 1 92.06 120 GLU B CA 1
ATOM 2196 C C . GLU B 1 120 ? 18.062 -19.797 -9.344 1 92.06 120 GLU B C 1
ATOM 2198 O O . GLU B 1 120 ? 17.469 -20.234 -10.328 1 92.06 120 GLU B O 1
ATOM 2203 N N . ASP B 1 121 ? 19.141 -20.422 -8.812 1 92.88 121 ASP B N 1
ATOM 2204 C CA . ASP B 1 121 ? 19.734 -21.562 -9.492 1 92.88 121 ASP B CA 1
ATOM 2205 C C . ASP B 1 121 ? 19.312 -22.875 -8.844 1 92.88 121 ASP B C 1
ATOM 2207 O O . ASP B 1 121 ? 19.812 -23.938 -9.188 1 92.88 121 ASP B O 1
ATOM 2211 N N . THR B 1 122 ? 18.406 -22.766 -7.953 1 95.94 122 THR B N 1
ATOM 2212 C CA . THR B 1 122 ? 17.938 -23.984 -7.281 1 95.94 122 THR B CA 1
ATOM 2213 C C . THR B 1 122 ? 17.297 -24.938 -8.281 1 95.94 122 THR B C 1
ATOM 2215 O O . THR B 1 122 ? 16.359 -24.562 -8.992 1 95.94 122 THR B O 1
ATOM 2218 N N . PRO B 1 123 ? 17.844 -26.125 -8.359 1 96.31 123 PRO B N 1
ATOM 2219 C CA . PRO B 1 123 ? 17.172 -27.094 -9.219 1 96.31 123 PRO B CA 1
ATOM 2220 C C . PRO B 1 123 ? 15.836 -27.562 -8.633 1 96.31 123 PRO B C 1
ATOM 2222 O O . PRO B 1 123 ? 15.656 -27.562 -7.414 1 96.31 123 PRO B O 1
ATOM 2225 N N . PHE B 1 124 ? 14.953 -27.922 -9.5 1 97.31 124 PHE B N 1
ATOM 2226 C CA . PHE B 1 124 ? 13.68 -28.5 -9.078 1 97.31 124 PHE B CA 1
ATOM 2227 C C . PHE B 1 124 ? 13.148 -29.453 -10.133 1 97.31 124 PHE B C 1
ATOM 2229 O O . PHE B 1 124 ? 13.445 -29.312 -11.32 1 97.31 124 PHE B O 1
ATOM 2236 N N . ALA B 1 125 ? 12.375 -30.469 -9.68 1 96.69 125 ALA B N 1
ATOM 2237 C CA . ALA B 1 125 ? 11.695 -31.391 -10.578 1 96.69 125 ALA B CA 1
ATOM 2238 C C . ALA B 1 125 ? 10.352 -30.844 -11.031 1 96.69 125 ALA B C 1
ATOM 2240 O O . ALA B 1 125 ? 9.586 -30.297 -10.227 1 96.69 125 ALA B O 1
ATOM 2241 N N . LYS B 1 126 ? 10.023 -31 -12.273 1 96.12 126 LYS B N 1
ATOM 2242 C CA . LYS B 1 126 ? 8.781 -30.5 -12.844 1 96.12 126 LYS B CA 1
ATOM 2243 C C . LYS B 1 126 ? 7.738 -31.609 -12.938 1 96.12 126 LYS B C 1
ATOM 2245 O O . LYS B 1 126 ? 7.984 -32.656 -13.555 1 96.12 126 LYS B O 1
ATOM 2250 N N . PRO B 1 127 ? 6.656 -31.406 -12.328 1 97.06 127 PRO B N 1
ATOM 2251 C CA . PRO B 1 127 ? 5.578 -32.375 -12.578 1 97.06 127 PRO B CA 1
ATOM 2252 C C . PRO B 1 127 ? 5.16 -32.406 -14.039 1 97.06 127 PRO B C 1
ATOM 2254 O O . PRO B 1 127 ? 5.395 -31.453 -14.789 1 97.06 127 PRO B O 1
ATOM 2257 N N . ASP B 1 128 ? 4.43 -33.5 -14.445 1 95.88 128 ASP B N 1
ATOM 2258 C CA . ASP B 1 128 ? 4.031 -33.719 -15.828 1 95.88 128 ASP B CA 1
ATOM 2259 C C . ASP B 1 128 ? 3.023 -32.656 -16.281 1 95.88 128 ASP B C 1
ATOM 2261 O O . ASP B 1 128 ? 2.947 -32.344 -17.469 1 95.88 128 ASP B O 1
ATOM 2265 N N . TRP B 1 129 ? 2.324 -32.094 -15.32 1 97.88 129 TRP B N 1
ATOM 2266 C CA . TRP B 1 129 ? 1.252 -31.172 -15.672 1 97.88 129 TRP B CA 1
ATOM 2267 C C . TRP B 1 129 ? 1.764 -29.75 -15.734 1 97.88 129 TRP B C 1
ATOM 2269 O O . TRP B 1 129 ? 0.998 -28.812 -16.016 1 97.88 129 TRP B O 1
ATOM 2279 N N . VAL B 1 130 ? 2.99 -29.531 -15.438 1 98 130 VAL B N 1
ATOM 2280 C CA . VAL B 1 130 ? 3.607 -28.219 -15.594 1 98 130 VAL B CA 1
ATOM 2281 C C . VAL B 1 130 ? 4.094 -28.047 -17.031 1 98 130 VAL B C 1
ATOM 2283 O O . VAL B 1 130 ? 4.902 -28.844 -17.516 1 98 130 VAL B O 1
ATOM 2286 N N . GLY B 1 131 ? 3.609 -27 -17.703 1 97.75 131 GLY B N 1
ATOM 2287 C CA . GLY B 1 131 ? 3.906 -26.781 -19.109 1 97.75 131 GLY B CA 1
ATOM 2288 C C . GLY B 1 131 ? 4.98 -25.734 -19.344 1 97.75 131 GLY B C 1
ATOM 2289 O O . GLY B 1 131 ? 6.047 -25.781 -18.719 1 97.75 131 GLY B O 1
ATOM 2290 N N . GLU B 1 132 ? 4.746 -24.875 -20.25 1 97.69 132 GLU B N 1
ATOM 2291 C CA . GLU B 1 132 ? 5.707 -23.875 -20.703 1 97.69 132 GLU B CA 1
ATOM 2292 C C . GLU B 1 132 ? 6.023 -22.875 -19.578 1 97.69 132 GLU B C 1
ATOM 2294 O O . GLU B 1 132 ? 5.125 -22.438 -18.859 1 97.69 132 GLU B O 1
ATOM 2299 N N . GLU B 1 133 ? 7.297 -22.562 -19.375 1 98.06 133 GLU B N 1
ATOM 2300 C CA . GLU B 1 133 ? 7.695 -21.516 -18.438 1 98.06 133 GLU B CA 1
ATOM 2301 C C . GLU B 1 133 ? 7.41 -20.125 -19 1 98.06 133 GLU B C 1
ATOM 2303 O O . GLU B 1 133 ? 7.766 -19.828 -20.141 1 98.06 133 GLU B O 1
ATOM 2308 N N . VAL B 1 134 ? 6.789 -19.344 -18.188 1 98.25 134 VAL B N 1
ATOM 2309 C CA . VAL B 1 134 ? 6.414 -18 -18.641 1 98.25 134 VAL B CA 1
ATOM 2310 C C . VAL B 1 134 ? 6.941 -16.969 -17.641 1 98.25 134 VAL B C 1
ATOM 2312 O O . VAL B 1 134 ? 6.398 -15.867 -17.547 1 98.25 134 VAL B O 1
ATOM 2315 N N . THR B 1 135 ? 7.965 -17.281 -16.859 1 96.94 135 THR B N 1
ATOM 2316 C CA . THR B 1 135 ? 8.555 -16.438 -15.828 1 96.94 135 THR B CA 1
ATOM 2317 C C . THR B 1 135 ? 8.938 -15.07 -16.406 1 96.94 135 THR B C 1
ATOM 2319 O O . THR B 1 135 ? 8.781 -14.047 -15.742 1 96.94 135 THR B O 1
ATOM 2322 N N . GLU B 1 136 ? 9.344 -15.039 -17.625 1 95.5 136 GLU B N 1
ATOM 2323 C CA . GLU B 1 136 ? 9.883 -13.82 -18.234 1 95.5 136 GLU B CA 1
ATOM 2324 C C . GLU B 1 136 ? 8.781 -13 -18.891 1 95.5 136 GLU B C 1
ATOM 2326 O O . GLU B 1 136 ? 9.031 -11.875 -19.344 1 95.5 136 GLU B O 1
ATOM 2331 N N . ASP B 1 137 ? 7.664 -13.547 -19 1 96.31 137 ASP B N 1
ATOM 2332 C CA . ASP B 1 137 ? 6.535 -12.852 -19.625 1 96.31 137 ASP B CA 1
ATOM 2333 C C . ASP B 1 137 ? 5.664 -12.18 -18.562 1 96.31 137 ASP B C 1
ATOM 2335 O O . ASP B 1 137 ? 4.801 -12.82 -17.953 1 96.31 137 ASP B O 1
ATOM 2339 N N . GLY B 1 138 ? 5.793 -10.883 -18.391 1 94.75 138 GLY B N 1
ATOM 2340 C CA . GLY B 1 138 ? 5.125 -10.109 -17.359 1 94.75 138 GLY B CA 1
ATOM 2341 C C . GLY B 1 138 ? 3.613 -10.117 -17.484 1 94.75 138 GLY B C 1
ATOM 2342 O O . GLY B 1 138 ? 2.902 -9.781 -16.547 1 94.75 138 GLY B O 1
ATOM 2343 N N . ARG B 1 139 ? 3.08 -10.602 -18.672 1 95.75 139 ARG B N 1
ATOM 2344 C CA . ARG B 1 139 ? 1.638 -10.641 -18.891 1 95.75 139 ARG B CA 1
ATOM 2345 C C . ARG B 1 139 ? 0.973 -11.664 -17.969 1 95.75 139 ARG B C 1
ATOM 2347 O O . ARG B 1 139 ? -0.226 -11.57 -17.703 1 95.75 139 ARG B O 1
ATOM 2354 N N . TYR B 1 140 ? 1.756 -12.531 -17.422 1 97.06 140 TYR B N 1
ATOM 2355 C CA . TYR B 1 140 ? 1.164 -13.633 -16.672 1 97.06 140 TYR B CA 1
ATOM 2356 C C . TYR B 1 140 ? 1.18 -13.344 -15.172 1 97.06 140 TYR B C 1
ATOM 2358 O O . TYR B 1 140 ? 0.76 -14.188 -14.367 1 97.06 140 TYR B O 1
ATOM 2366 N N . THR B 1 141 ? 1.682 -12.195 -14.742 1 95.75 141 THR B N 1
ATOM 2367 C CA . THR B 1 141 ? 1.612 -11.852 -13.328 1 95.75 141 THR B CA 1
ATOM 2368 C C . THR B 1 141 ? 0.184 -11.492 -12.93 1 95.75 141 THR B C 1
ATOM 2370 O O . THR B 1 141 ? -0.573 -10.945 -13.734 1 95.75 141 THR B O 1
ATOM 2373 N N . ASN B 1 142 ? -0.17 -11.82 -11.617 1 96.06 142 ASN B N 1
ATOM 2374 C CA . ASN B 1 142 ? -1.49 -11.438 -11.133 1 96.06 142 ASN B CA 1
ATOM 2375 C C . ASN B 1 142 ? -1.728 -9.938 -11.273 1 96.06 142 ASN B C 1
ATOM 2377 O O . ASN B 1 142 ? -2.842 -9.508 -11.57 1 96.06 142 ASN B O 1
ATOM 2381 N N . ALA B 1 143 ? -0.704 -9.141 -11.055 1 95.5 143 ALA B N 1
ATOM 2382 C CA . ALA B 1 143 ? -0.818 -7.691 -11.172 1 95.5 143 ALA B CA 1
ATOM 2383 C C . ALA B 1 143 ? -1.224 -7.289 -12.586 1 95.5 143 ALA B C 1
ATOM 2385 O O . ALA B 1 143 ? -2.146 -6.496 -12.773 1 95.5 143 ALA B O 1
ATOM 2386 N N . TYR B 1 144 ? -0.562 -7.836 -13.648 1 95.31 144 TYR B N 1
ATOM 2387 C CA . TYR B 1 144 ? -0.907 -7.547 -15.039 1 95.31 144 TYR B CA 1
ATOM 2388 C C . TYR B 1 144 ? -2.316 -8.023 -15.367 1 95.31 144 TYR B C 1
ATOM 2390 O O . TYR B 1 144 ? -3.104 -7.297 -15.969 1 95.31 144 TYR B O 1
ATOM 2398 N N . LEU B 1 145 ? -2.617 -9.242 -14.938 1 96.56 145 LEU B N 1
ATOM 2399 C CA . LEU B 1 145 ? -3.912 -9.859 -15.203 1 96.56 145 LEU B CA 1
ATOM 2400 C C . LEU B 1 145 ? -5.043 -9.031 -14.609 1 96.56 145 LEU B C 1
ATOM 2402 O O . LEU B 1 145 ? -6.156 -9.016 -15.141 1 96.56 145 LEU B O 1
ATOM 2406 N N . SER B 1 146 ? -4.762 -8.352 -13.508 1 95.5 146 SER B N 1
ATOM 2407 C CA . SER B 1 146 ? -5.785 -7.547 -12.844 1 95.5 146 SER B CA 1
ATOM 2408 C C . SER B 1 146 ? -6.207 -6.367 -13.711 1 95.5 146 SER B C 1
ATOM 2410 O O . SER B 1 146 ? -7.352 -5.918 -13.648 1 95.5 146 SER B O 1
ATOM 2412 N N . LYS B 1 147 ? -5.289 -5.906 -14.516 1 93.94 147 LYS B N 1
ATOM 2413 C CA . LYS B 1 147 ? -5.539 -4.73 -15.344 1 93.94 147 LYS B CA 1
ATOM 2414 C C . LYS B 1 147 ? -5.84 -5.133 -16.781 1 93.94 147 LYS B C 1
ATOM 2416 O O . LYS B 1 147 ? -6.559 -4.426 -17.5 1 93.94 147 LYS B O 1
ATOM 2421 N N . HIS B 1 148 ? -5.277 -6.227 -17.25 1 95.31 148 HIS B N 1
ATOM 2422 C CA . HIS B 1 148 ? -5.426 -6.766 -18.594 1 95.31 148 HIS B CA 1
ATOM 2423 C C . HIS B 1 148 ? -5.895 -8.219 -18.562 1 95.31 148 HIS B C 1
ATOM 2425 O O . HIS B 1 148 ? -5.113 -9.133 -18.828 1 95.31 148 HIS B O 1
ATOM 2431 N N . PRO B 1 149 ? -7.137 -8.406 -18.375 1 95.75 149 PRO B N 1
ATOM 2432 C CA . PRO B 1 149 ? -7.672 -9.75 -18.156 1 95.75 149 PRO B CA 1
ATOM 2433 C C . PRO B 1 149 ? -7.383 -10.711 -19.312 1 95.75 149 PRO B C 1
ATOM 2435 O O . PRO B 1 149 ? -7.27 -10.273 -20.453 1 95.75 149 PRO B O 1
ATOM 2438 N N . TYR B 1 150 ? -7.27 -11.898 -19.031 1 96.62 150 TYR B N 1
ATOM 2439 C CA . TYR B 1 150 ? -6.871 -12.969 -19.938 1 96.62 150 TYR B CA 1
ATOM 2440 C C . TYR B 1 150 ? -7.812 -13.047 -21.125 1 96.62 150 TYR B C 1
ATOM 2442 O O . TYR B 1 150 ? -7.383 -13.32 -22.25 1 96.62 150 TYR B O 1
ATOM 2450 N N . ARG B 1 151 ? -9.039 -12.82 -20.969 1 94.44 151 ARG B N 1
ATOM 2451 C CA . ARG B 1 151 ? -10.023 -12.914 -22.047 1 94.44 151 ARG B CA 1
ATOM 2452 C C . ARG B 1 151 ? -9.695 -11.961 -23.188 1 94.44 151 ARG B C 1
ATOM 2454 O O . ARG B 1 151 ? -10.172 -12.133 -24.312 1 94.44 151 ARG B O 1
ATOM 2461 N N . SER B 1 152 ? -8.953 -10.977 -22.922 1 93.62 152 SER B N 1
ATOM 2462 C CA . SER B 1 152 ? -8.656 -9.953 -23.938 1 93.62 152 SER B CA 1
ATOM 2463 C C . SER B 1 152 ? -7.344 -10.25 -24.641 1 93.62 152 SER B C 1
ATOM 2465 O O . SER B 1 152 ? -6.902 -9.461 -25.5 1 93.62 152 SER B O 1
ATOM 2467 N N . TRP B 1 153 ? -6.812 -11.32 -24.312 1 93.94 153 TRP B N 1
ATOM 2468 C CA . TRP B 1 153 ? -5.508 -11.633 -24.891 1 93.94 153 TRP B CA 1
ATOM 2469 C C . TRP B 1 153 ? -5.645 -12.102 -26.344 1 93.94 153 TRP B C 1
ATOM 2471 O O . TRP B 1 153 ? -6.609 -12.781 -26.688 1 93.94 153 TRP B O 1
#

Organism: Chromobacterium violaceum (strain ATCC 12472 / DSM 30191 / JCM 1249 / CCUG 213 / NBRC 12614 / NCIMB 9131 / NCTC 9757 / MK) (NCBI:txid243365)

pLDDT: mean 96.16, std 3.77, range [61.69, 98.75]

Nearest PDB structures (foldseek):
  2fbl-assembly1_B  TM=7.243E-01  e=8.571E-13  Nitrosomonas europaea
  5a66-assembly2_B  TM=8.040E-01  e=8.104E-06  Arabidopsis thaliana
  3v85-assembly1_A  TM=7.615E-01  e=8.104E-06  Arabidopsis thaliana
  2gfg-assembly3_C  TM=7.667E-01  e=1.405E-05  Halalkalibacterium halodurans
  6l7y-assembly1_A  TM=4.327E-01  e=1.288E-02  Trypanosoma cruzi strain CL Brener

Secondary structure (DSSP, 8-state):
--EEEEEEEEE-SSTTTTSS-EEEEEEEEEEEETTEEEEEEEETTEEEEEEEEESSSSEEEEEEEE--HHHHHHHHHHH-SEEEEEEEEEEEETTEEEEEEEE-GGGTT-EEEEEEESSTT---PPPTTEEEE-TT-GGGSHHHHHHS-GGG-/--EEEEEEEEE-SSTTTTSS-EEEEEEEEEEEETTEEEEEEEETTEEEEEEEEESSSSEEEEEEEE--HHHHHHHHHHH-SEEEEEEEEEEEETTEEEEEEEE-GGGTT-EEEEEEESSTT---PPPTTEEEE-TT-GGGSHHHHHHS-GGG-

Solvent-accessible surface area (backbone atoms only — not comparable to full-atom values): 16169 Å² total; per-residue (Å²): 127,49,74,43,29,46,46,34,24,38,52,36,82,66,74,62,65,85,70,38,69,75,41,60,38,41,38,20,35,68,35,64,46,65,53,41,24,30,34,38,37,38,45,86,84,39,24,33,43,33,41,36,24,62,74,50,71,45,33,26,43,44,46,78,42,81,46,57,45,71,54,46,53,48,46,38,71,71,37,21,92,25,67,42,47,31,34,37,26,66,34,78,50,83,92,39,56,35,40,34,37,40,36,41,78,61,28,46,89,46,42,38,32,35,38,74,41,99,43,92,81,59,83,79,68,76,58,90,30,56,46,58,75,41,43,83,43,66,70,72,37,70,57,40,31,45,77,52,36,55,70,75,107,127,50,72,44,30,45,46,33,24,38,52,38,83,67,75,62,64,86,69,39,70,74,40,60,38,41,39,19,35,66,34,65,46,65,52,38,23,30,34,38,36,39,44,86,85,39,23,32,42,34,40,35,25,63,72,49,72,44,32,26,44,44,46,77,42,79,46,57,46,71,52,48,55,49,46,37,69,71,37,22,92,26,68,44,46,32,35,38,25,65,36,78,49,84,91,40,56,34,40,35,37,40,36,40,79,61,27,44,87,44,41,37,33,35,39,73,42,99,45,92,79,60,83,78,69,76,57,89,30,55,47,59,74,41,44,82,43,67,70,73,37,71,57,41,30,45,77,53,35,55,69,76,106

Radius of gyration: 22.77 Å; Cα contacts (8 Å, |Δi|>4): 709; chains: 2; bounding box: 39×68×49 Å

Sequence (306 aa):
MALEIERRFVVSGDGWRGLAPAVQYRQGYLSVEKERTVRVRVVGQQAWLTLKSHISNVSRHEFEYPIPLADAQTIMGAMCPMVVDKLRHRIEHGGFVWEVDEFFGDNAGLVLAEIELPDEDTPFAKPDWVGEEVTEDGRYTNAYLSKHPYRSWMALEIERRFVVSGDGWRGLAPAVQYRQGYLSVEKERTVRVRVVGQQAWLTLKSHISNVSRHEFEYPIPLADAQTIMGAMCPMVVDKLRHRIEHGGFVWEVDEFFGDNAGLVLAEIELPDEDTPFAKPDWVGEEVTEDGRYTNAYLSKHPYRSW

Foldseek 3Di:
DDKWFKWKFFWADCPCPPQFDKWKKKKFWLDLDQQWTWIWIDTPQWIKIKIWHDPDLGMIDIDIDTDGPVVSVCCRVPRGPFMWIWIWGWHDDQNWTKIWTATDDLQHPTIMIMTIDPDNPDDDDDDPRTHGICSRPPCPDPSNCRVVPNNND/DDKWFKWKFFWADCPCPPQFDKWKKKKFWLDLDQQWTWIWIDTPQWIKIKIWHDPDLGMIDIDIDTDGPVVSVCCRVPRGPFMWIWIWGWHDDQNWTKIWTATDDLQHPTIMIMTIDPDNPDDDDDDPRTHGICSRPPCPDPSNCRVVPNNND

InterPro domains:
  IPR012042 Inorganic triphosphatase NeuTTM/CthTTM-like [PIRSF016487] (1-153)
  IPR012042 Inorganic triphosphatase NeuTTM/CthTTM-like [PTHR40114] (1-153)
  IPR023577 CYTH domain [PF01928] (3-134)
  IPR023577 CYTH domain [PS51707] (2-153)
  IPR023577 CYTH domain [SM01118] (2-147)
  IPR033469 CYTH-like domain superfamily [SSF55154] (1-147)